Protein AF-0000000085169050 (afdb_homodimer)

Foldseek 3Di:
DLVVLVLVQLVQQCVVQVPDCSVCQQVFHWDDDPRWTKHKDDDCVPCSFKIKIKTFLFADDPVCNVVLVVVQVVVCVVQDDVQTWGWDADPVRTIMIMHMDGSVPDHNVNVSVVVVVVVVVSVVCVVQSSPHD/DLVVLVLVQLVQQCVVQVPPCSVCQQVFHWDDHPRWTKHKDDDCVPCSFKIKIKTFLFADDPVCNVVLVVVQVVVCVVQDDVQTWGWDA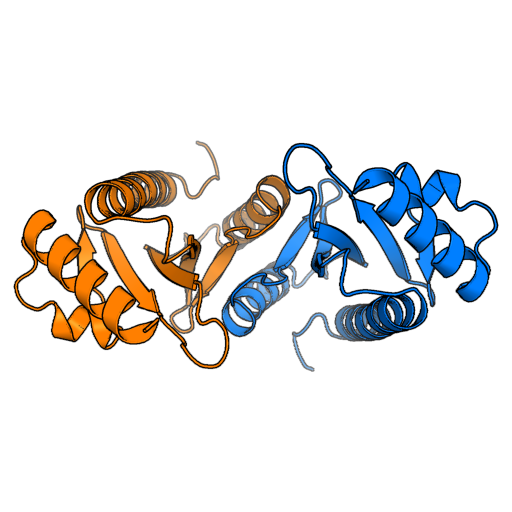DPVRTIMIMHMDGSVPDHNVNVSVVRVVVVVVSVVCVVQSSPHD

InterPro domains:
  IPR010261 Tir chaperone protein (CesT) family [PF05932] (49-126)

Nearest PDB structures (foldseek):
  5z38-assembly1_A  TM=6.854E-01  e=2.849E-04  Escherichia coli
  1s28-assembly1_A  TM=6.308E-01  e=5.796E-04  Pseudomonas savastanoi pv. phaseolicola
  5wez-assembly1_A  TM=6.466E-01  e=1.342E-03  Escherichia coli O127:H6 str. E2348/69
  4akx-assembly1_A  TM=6.585E-01  e=1.853E-03  Pseudomonas aeruginosa
  1xkp-assembly1_B  TM=6.673E-01  e=5.552E-03  Yersinia pestis

Solvent-accessible surface area (backbone atoms only — not comparable to full-atom values): 14241 Å² total; per-residue (Å²): 113,55,64,60,50,50,53,50,43,43,45,52,30,20,62,74,72,69,46,92,55,41,66,45,41,74,72,43,37,74,44,75,50,93,89,26,47,28,34,41,49,73,45,66,85,84,33,51,57,40,33,37,40,37,36,51,42,39,70,67,54,82,93,47,40,54,62,34,44,51,45,42,25,33,47,29,48,73,58,55,55,87,58,37,48,40,60,23,27,44,97,83,59,28,32,32,39,39,40,67,39,50,54,90,76,54,50,38,70,58,48,51,49,51,50,52,53,49,32,53,51,22,54,53,34,65,73,48,50,81,58,69,136,112,56,62,60,50,51,54,50,44,44,44,52,29,20,62,75,72,70,48,91,56,43,66,45,41,73,74,42,37,74,44,73,49,93,88,26,46,27,34,40,48,71,43,66,85,85,34,53,58,41,35,37,40,36,37,51,40,41,70,66,54,81,92,47,38,52,62,35,45,51,44,42,25,34,49,28,48,72,57,54,55,86,57,38,47,41,59,23,28,42,97,85,60,28,32,30,39,39,38,67,41,50,53,92,76,54,50,37,71,59,49,52,50,50,51,51,52,49,32,50,51,25,54,54,34,66,72,47,49,81,59,67,135

pLDDT: mean 94.14, std 6.22, range [57.81, 98.81]

Sequence (266 aa):
MSRSRFIELTNDFCELAHVDQPELMVQGNAIAVDGVDFFVQYDEELSPDHLIVYCDFGEPPPARRLEAYQALLEANMLIYAANSPAFMLGPDQRVVFGYQCRLNEVRAPELMNIFLNLAEQARDWRTDHFLGDMSRSRFIELTNDFCELAHVDQPELMVQGNAIAVDGVDFFVQYDEELSPDHLIVYCDFGEPPPARRLEAYQALLEANMLIYAANSPAFMLGPDQRVVFGYQCRLNEVRAPELMNIFLNLAEQARDWRTDHFLGD

Radius of gyration: 19.76 Å; Cα contacts (8 Å, |Δi|>4): 463; chains: 2; bounding box: 49×54×39 Å

Organism: Herbaspirillum seropedicae (strain SmR1) (NCBI:txid757424)

Secondary structure (DSSP, 8-state):
-HHHHHHHHHHHHHHHHT-S-HHHHHTT--EEETTEEEEEEE-TTT-TTEEEEEEEEEPPPGGGHHHHHHHHHHHHHHH--TT--EEEE-TTS-EEEEEEEETTT--HHHHHHHHHHHHHHHHHHHHHTT---/-HHHHHHHHHHHHHHHHT-S-HHHHHTT--EEETTEEEEEEE-TTT-TTEEEEEEEEEPPPGGGHHHHHHHHHHHHHHH--TT--EEEE-TTS-EEEEEEEETTT--HHHHHHHHHHHHHHHHHHHHHTT---

Structure (mmCIF, N/CA/C/O backbone):
data_AF-0000000085169050-model_v1
#
loop_
_entity.id
_entity.type
_entity.pdbx_description
1 polymer 'Molecular chaperone Tir'
#
loop_
_atom_site.group_PDB
_atom_site.id
_atom_site.type_symbol
_atom_site.label_atom_id
_atom_site.label_alt_id
_atom_site.label_comp_id
_atom_site.label_asym_id
_atom_site.label_entity_id
_atom_site.label_seq_id
_atom_site.pdbx_PDB_ins_code
_atom_site.Cartn_x
_atom_site.Cartn_y
_atom_site.Cartn_z
_atom_site.occupancy
_atom_site.B_iso_or_equiv
_atom_site.auth_seq_id
_atom_site.auth_comp_id
_atom_site.auth_asym_id
_atom_site.auth_atom_id
_atom_site.pdbx_PDB_model_num
ATOM 1 N N . MET A 1 1 ? 24.406 -1.646 -15.281 1 65.06 1 MET A N 1
ATOM 2 C CA . MET A 1 1 ? 24.75 -2.402 -14.078 1 65.06 1 MET A CA 1
ATOM 3 C C . MET A 1 1 ? 23.484 -2.916 -13.383 1 65.06 1 MET A C 1
ATOM 5 O O . MET A 1 1 ? 23.391 -4.105 -13.078 1 65.06 1 MET A O 1
ATOM 9 N N . SER A 1 2 ? 22.391 -2.158 -13.32 1 84.62 2 SER A N 1
ATOM 10 C CA . SER A 1 2 ? 21.234 -2.555 -12.508 1 84.62 2 SER A CA 1
ATOM 11 C C . SER A 1 2 ? 20.375 -3.588 -13.227 1 84.62 2 SER A C 1
ATOM 13 O O . SER A 1 2 ? 20.031 -4.621 -12.656 1 84.62 2 SER A O 1
ATOM 15 N N . ARG A 1 3 ? 20.375 -3.564 -14.539 1 90.19 3 ARG A N 1
ATOM 16 C CA . ARG A 1 3 ? 19.578 -4.555 -15.266 1 90.19 3 ARG A CA 1
ATOM 17 C C . ARG A 1 3 ? 20.297 -5.898 -15.312 1 90.19 3 ARG A C 1
ATOM 19 O O . ARG A 1 3 ? 19.656 -6.949 -15.219 1 90.19 3 ARG A O 1
ATOM 26 N N . SER A 1 4 ? 21.547 -5.844 -15.508 1 93 4 SER A N 1
ATOM 27 C CA . SER A 1 4 ? 22.344 -7.066 -15.5 1 93 4 SER A CA 1
ATOM 28 C C . SER A 1 4 ? 22.203 -7.801 -14.172 1 93 4 SER A C 1
ATOM 30 O O . SER A 1 4 ? 22.141 -9.031 -14.141 1 93 4 SER A O 1
ATOM 32 N N . ARG A 1 5 ? 22.219 -7.043 -13.164 1 94.56 5 ARG A N 1
ATOM 33 C CA . ARG A 1 5 ? 22.047 -7.625 -11.836 1 94.56 5 ARG A CA 1
ATOM 34 C C . ARG A 1 5 ? 20.688 -8.305 -11.711 1 94.56 5 ARG A C 1
ATOM 36 O O . ARG A 1 5 ? 20.594 -9.398 -11.141 1 94.56 5 ARG A O 1
ATOM 43 N N . PHE A 1 6 ? 19.703 -7.742 -12.203 1 96.44 6 PHE A N 1
ATOM 44 C CA . PHE A 1 6 ? 18.359 -8.312 -12.188 1 96.44 6 PHE A CA 1
ATOM 45 C C . PHE A 1 6 ? 18.312 -9.625 -12.961 1 96.44 6 PHE A C 1
ATOM 47 O O . PHE A 1 6 ? 17.766 -10.617 -12.477 1 96.44 6 PHE A O 1
ATOM 54 N N . ILE A 1 7 ? 18.891 -9.641 -14.102 1 95.69 7 ILE A N 1
ATOM 55 C CA . ILE A 1 7 ? 18.906 -10.836 -14.938 1 95.69 7 ILE A CA 1
ATOM 56 C C . ILE A 1 7 ? 19.672 -11.953 -14.234 1 95.69 7 ILE A C 1
ATOM 58 O O . ILE A 1 7 ? 19.234 -13.102 -14.227 1 95.69 7 ILE A O 1
ATOM 62 N N . GLU A 1 8 ? 20.734 -11.609 -13.664 1 95.75 8 GLU A N 1
ATOM 63 C CA . GLU A 1 8 ? 21.516 -12.578 -12.906 1 95.75 8 GLU A CA 1
ATOM 64 C C . GLU A 1 8 ? 20.719 -13.18 -11.758 1 95.75 8 GLU A C 1
ATOM 66 O O . GLU A 1 8 ? 20.719 -14.391 -11.555 1 95.75 8 GLU A O 1
ATOM 71 N N . LEU A 1 9 ? 20.094 -12.32 -11.023 1 96.81 9 LEU A N 1
ATOM 72 C CA . LEU A 1 9 ? 19.25 -12.773 -9.922 1 96.81 9 LEU A CA 1
ATOM 73 C C . LEU A 1 9 ? 18.188 -13.734 -10.422 1 96.81 9 LEU A C 1
ATOM 75 O O . LEU A 1 9 ? 17.969 -14.797 -9.82 1 96.81 9 LEU A O 1
ATOM 79 N N . THR A 1 10 ? 17.484 -13.367 -11.477 1 96.31 10 THR A N 1
ATOM 80 C CA . THR A 1 10 ? 16.391 -14.188 -12.016 1 96.31 10 THR A CA 1
ATOM 81 C C . THR A 1 10 ? 16.922 -15.547 -12.477 1 96.31 10 THR A C 1
ATOM 83 O O . THR A 1 10 ? 16.297 -16.578 -12.234 1 96.31 10 THR A O 1
ATOM 86 N N . ASN A 1 11 ? 18.047 -15.539 -13.07 1 96.12 11 ASN A N 1
ATOM 87 C CA . ASN A 1 11 ? 18.656 -16.797 -13.492 1 96.12 11 ASN A CA 1
ATOM 88 C C . ASN A 1 11 ? 18.969 -17.688 -12.297 1 96.12 11 ASN A C 1
ATOM 90 O O . ASN A 1 11 ? 18.609 -18.875 -12.297 1 96.12 11 ASN A O 1
ATOM 94 N N . ASP A 1 12 ? 19.656 -17.172 -11.352 1 96.75 12 ASP A N 1
ATOM 95 C CA . ASP A 1 12 ? 19.984 -17.922 -10.148 1 96.75 12 ASP A CA 1
ATOM 96 C C . ASP A 1 12 ? 18.734 -18.438 -9.453 1 96.75 12 ASP A C 1
ATOM 98 O O . ASP A 1 12 ? 18.703 -19.578 -8.984 1 96.75 12 ASP A O 1
ATOM 102 N N . PHE A 1 13 ? 17.781 -17.641 -9.391 1 97.38 13 PHE A N 1
ATOM 103 C CA . PHE A 1 13 ? 16.531 -18.016 -8.75 1 97.38 13 PHE A CA 1
ATOM 104 C C . PHE A 1 13 ? 15.867 -19.156 -9.5 1 97.38 13 PHE A C 1
ATOM 106 O O . PHE A 1 13 ? 15.406 -20.125 -8.883 1 97.38 13 PHE A O 1
ATOM 113 N N . CYS A 1 14 ? 15.758 -19.031 -10.766 1 95.31 14 CYS A N 1
ATOM 114 C CA . CYS A 1 14 ? 15.094 -20.062 -11.57 1 95.31 14 CYS A CA 1
ATOM 115 C C . CYS A 1 14 ? 15.812 -21.391 -11.453 1 95.31 14 CYS A C 1
ATOM 117 O O . CYS A 1 14 ? 15.172 -22.453 -11.461 1 95.31 14 CYS A O 1
ATOM 119 N N . GLU A 1 15 ? 17.062 -21.344 -11.391 1 94.5 15 GLU A N 1
ATOM 120 C CA . GLU A 1 15 ? 17.828 -22.562 -11.156 1 94.5 15 GLU A CA 1
ATOM 121 C C . GLU A 1 15 ? 17.453 -23.203 -9.82 1 94.5 15 GLU A C 1
ATOM 123 O O . GLU A 1 15 ? 17.219 -24.406 -9.75 1 94.5 15 GLU A O 1
ATOM 128 N N . LEU A 1 16 ? 17.406 -22.422 -8.82 1 94 16 LEU A N 1
ATOM 129 C CA . LEU A 1 16 ? 17.078 -22.891 -7.48 1 94 16 LEU A CA 1
ATOM 130 C C . LEU A 1 16 ? 15.648 -23.422 -7.438 1 94 16 LEU A C 1
ATOM 132 O O . LEU A 1 16 ? 15.383 -24.438 -6.801 1 94 16 LEU A O 1
ATOM 136 N N . ALA A 1 17 ? 14.703 -22.688 -8.055 1 91.12 17 ALA A N 1
ATOM 137 C CA . ALA A 1 17 ? 13.281 -23 -8.023 1 91.12 17 ALA A CA 1
ATOM 138 C C . ALA A 1 17 ? 12.938 -24.078 -9.047 1 91.12 17 ALA A C 1
ATOM 140 O O . ALA A 1 17 ? 11.805 -24.578 -9.078 1 91.12 17 ALA A O 1
ATOM 141 N N . HIS A 1 18 ? 13.875 -24.469 -9.914 1 89 18 HIS A N 1
ATOM 142 C CA . HIS A 1 18 ? 13.695 -25.438 -10.977 1 89 18 HIS A CA 1
ATOM 143 C C . HIS A 1 18 ? 12.625 -24.984 -11.969 1 89 18 HIS A C 1
ATOM 145 O O . HIS A 1 18 ? 11.711 -25.75 -12.289 1 89 18 HIS A O 1
ATOM 151 N N . VAL A 1 19 ? 12.727 -23.75 -12.305 1 85.81 19 VAL A N 1
ATOM 152 C CA . VAL A 1 19 ? 11.898 -23.156 -13.344 1 85.81 19 VAL A CA 1
ATOM 153 C C . VAL A 1 19 ? 12.68 -23.094 -14.656 1 85.81 19 VAL A C 1
ATOM 155 O O . VAL A 1 19 ? 13.805 -22.594 -14.688 1 85.81 19 VAL A O 1
ATOM 158 N N . ASP A 1 20 ? 12.203 -23.625 -15.773 1 83.81 20 ASP A N 1
ATOM 159 C CA . ASP A 1 20 ? 12.969 -23.875 -17 1 83.81 20 ASP A CA 1
ATOM 160 C C . ASP A 1 20 ? 13.07 -22.609 -17.844 1 83.81 20 ASP A C 1
ATOM 162 O O . ASP A 1 20 ? 13.953 -22.5 -18.703 1 83.81 20 ASP A O 1
ATOM 166 N N . GLN A 1 21 ? 12.312 -21.625 -17.609 1 85.31 21 GLN A N 1
ATOM 167 C CA . GLN A 1 21 ? 12.344 -20.484 -18.531 1 85.31 21 GLN A CA 1
ATOM 168 C C . GLN A 1 21 ? 12.477 -19.172 -17.766 1 85.31 21 GLN A C 1
ATOM 170 O O . GLN A 1 21 ? 11.516 -18.391 -17.688 1 85.31 21 GLN A O 1
ATOM 175 N N . PRO A 1 22 ? 13.82 -18.891 -17.438 1 89.88 22 PRO A N 1
ATOM 176 C CA . PRO A 1 22 ? 14.055 -17.656 -16.688 1 89.88 22 PRO A CA 1
ATOM 177 C C . PRO A 1 22 ? 13.688 -16.406 -17.469 1 89.88 22 PRO A C 1
ATOM 179 O O . PRO A 1 22 ? 13.297 -15.391 -16.891 1 89.88 22 PRO A O 1
ATOM 182 N N . GLU A 1 23 ? 13.773 -16.469 -18.828 1 91.25 23 GLU A N 1
ATOM 183 C CA . GLU A 1 23 ? 13.453 -15.336 -19.672 1 91.25 23 GLU A CA 1
ATOM 184 C C . GLU A 1 23 ? 11.992 -14.922 -19.516 1 91.25 23 GLU A C 1
ATOM 186 O O . GLU A 1 23 ? 11.664 -13.734 -19.609 1 91.25 23 GLU A O 1
ATOM 191 N N . LEU A 1 24 ? 11.188 -15.922 -19.328 1 90.69 24 LEU A N 1
ATOM 192 C CA . LEU A 1 24 ? 9.773 -15.625 -19.156 1 90.69 24 LEU A CA 1
ATOM 193 C C . LEU A 1 24 ? 9.539 -14.852 -17.859 1 90.69 24 LEU A C 1
ATOM 195 O O . LEU A 1 24 ? 8.703 -13.938 -17.812 1 90.69 24 LEU A O 1
ATOM 199 N N . MET A 1 25 ? 10.281 -15.164 -16.828 1 92.69 25 MET A N 1
ATOM 200 C CA . MET A 1 25 ? 10.18 -14.438 -15.562 1 92.69 25 MET A CA 1
ATOM 201 C C . MET A 1 25 ? 10.633 -12.984 -15.727 1 92.69 25 MET A C 1
ATOM 203 O O . MET A 1 25 ? 9.969 -12.062 -15.242 1 92.69 25 MET A O 1
ATOM 207 N N . VAL A 1 26 ? 11.695 -12.797 -16.453 1 93.25 26 VAL A N 1
ATOM 208 C CA . VAL A 1 26 ? 12.242 -11.461 -16.672 1 93.25 26 VAL A CA 1
ATOM 209 C C . VAL A 1 26 ? 11.25 -10.625 -17.484 1 93.25 26 VAL A C 1
ATOM 211 O O . VAL A 1 26 ? 11.133 -9.414 -17.266 1 93.25 26 VAL A O 1
ATOM 214 N N . GLN A 1 27 ? 10.516 -11.32 -18.344 1 93.06 27 GLN A N 1
ATOM 215 C CA . GLN A 1 27 ? 9.555 -10.633 -19.203 1 93.06 27 GLN A CA 1
ATOM 216 C C . GLN A 1 27 ? 8.25 -10.359 -18.469 1 93.06 27 GLN A C 1
ATOM 218 O O . GLN A 1 27 ? 7.336 -9.742 -19.016 1 93.06 27 GLN A O 1
ATOM 223 N N . GLY A 1 28 ? 8.148 -10.812 -17.25 1 93.31 28 GLY A N 1
ATOM 224 C CA . GLY A 1 28 ? 6.988 -10.508 -16.422 1 93.31 28 GLY A CA 1
ATOM 225 C C . GLY A 1 28 ? 5.922 -11.586 -16.484 1 93.31 28 GLY A C 1
ATOM 226 O O . GLY A 1 28 ? 4.773 -11.352 -16.094 1 93.31 28 GLY A O 1
ATOM 227 N N . ASN A 1 29 ? 6.266 -12.68 -17.062 1 94.06 29 ASN A N 1
ATOM 228 C CA . ASN A 1 29 ? 5.312 -13.789 -17.031 1 94.06 29 ASN A CA 1
ATOM 229 C C . ASN A 1 29 ? 5.195 -14.391 -15.641 1 94.06 29 ASN A C 1
ATOM 231 O O . ASN A 1 29 ? 6.148 -14.344 -14.859 1 94.06 29 ASN A O 1
ATOM 235 N N . ALA A 1 30 ? 4.051 -14.992 -15.398 1 94.75 30 ALA A N 1
ATOM 236 C CA . ALA A 1 30 ? 3.818 -15.609 -14.094 1 94.75 30 ALA A CA 1
ATOM 237 C C . ALA A 1 30 ? 4.66 -16.875 -13.93 1 94.75 30 ALA A C 1
ATOM 239 O O . ALA A 1 30 ? 4.879 -17.609 -14.891 1 94.75 30 ALA A O 1
ATOM 240 N N . ILE A 1 31 ? 5.129 -17.062 -12.797 1 94.31 31 ILE A N 1
ATOM 241 C CA . ILE A 1 31 ? 5.789 -18.297 -12.383 1 94.31 31 ILE A CA 1
ATOM 242 C C . ILE A 1 31 ? 5.07 -18.891 -11.172 1 94.31 31 ILE A C 1
ATOM 244 O O . ILE A 1 31 ? 4.609 -18.141 -10.297 1 94.31 31 ILE A O 1
ATOM 248 N N . ALA A 1 32 ? 5.016 -20.203 -11.156 1 94.81 32 ALA A N 1
ATOM 249 C CA . ALA A 1 32 ? 4.336 -20.859 -10.047 1 94.81 32 ALA A CA 1
ATOM 250 C C . ALA A 1 32 ? 5.344 -21.391 -9.023 1 94.81 32 ALA A C 1
ATOM 252 O O . ALA A 1 32 ? 6.297 -22.078 -9.391 1 94.81 32 ALA A O 1
ATOM 253 N N . VAL A 1 33 ? 5.191 -21.031 -7.832 1 94.25 33 VAL A N 1
ATOM 254 C CA . VAL A 1 33 ? 5.953 -21.562 -6.703 1 94.25 33 VAL A CA 1
ATOM 255 C C . VAL A 1 33 ? 5 -22.062 -5.625 1 94.25 33 VAL A C 1
ATOM 257 O O . VAL A 1 33 ? 4.18 -21.312 -5.109 1 94.25 33 VAL A O 1
ATOM 260 N N . ASP A 1 34 ? 5.07 -23.359 -5.328 1 94.62 34 ASP A N 1
ATOM 261 C CA . ASP A 1 34 ? 4.242 -23.984 -4.305 1 94.62 34 ASP A CA 1
ATOM 262 C C . ASP A 1 34 ? 2.758 -23.766 -4.582 1 94.62 34 ASP A C 1
ATOM 264 O O . ASP A 1 34 ? 1.99 -23.453 -3.67 1 94.62 34 ASP A O 1
ATOM 268 N N . GLY A 1 35 ? 2.373 -23.781 -5.781 1 94.75 35 GLY A N 1
ATOM 269 C CA . GLY A 1 35 ? 0.981 -23.734 -6.195 1 94.75 35 GLY A CA 1
ATOM 270 C C . GLY A 1 35 ? 0.416 -22.328 -6.262 1 94.75 35 GLY A C 1
ATOM 271 O O . GLY A 1 35 ? -0.791 -22.156 -6.434 1 94.75 35 GLY A O 1
ATOM 272 N N . VAL A 1 36 ? 1.267 -21.406 -6.078 1 97.69 36 VAL A N 1
ATOM 273 C CA . VAL A 1 36 ? 0.847 -20 -6.102 1 97.69 36 VAL A CA 1
ATOM 274 C C . VAL A 1 36 ? 1.566 -19.266 -7.23 1 97.69 36 VAL A C 1
ATOM 276 O O . VAL A 1 36 ? 2.771 -19.438 -7.426 1 97.69 36 VAL A O 1
ATOM 279 N N . ASP A 1 37 ? 0.806 -18.453 -7.98 1 97.69 37 ASP A N 1
ATOM 280 C CA . ASP A 1 37 ? 1.389 -17.703 -9.086 1 97.69 37 ASP A CA 1
ATOM 281 C C . ASP A 1 37 ? 2.037 -16.406 -8.594 1 97.69 37 ASP A C 1
ATOM 283 O O . ASP A 1 37 ? 1.472 -15.703 -7.754 1 97.69 37 ASP A O 1
ATOM 287 N N . PHE A 1 38 ? 3.252 -16.172 -9.172 1 97.5 38 PHE A N 1
ATOM 288 C CA . PHE A 1 38 ? 3.996 -14.945 -8.922 1 97.5 38 PHE A CA 1
ATOM 289 C C . PHE A 1 38 ? 4.375 -14.266 -10.234 1 97.5 38 PHE A C 1
ATOM 291 O O . PHE A 1 38 ? 4.535 -14.93 -11.258 1 97.5 38 PHE A O 1
ATOM 298 N N . PHE A 1 39 ? 4.477 -12.969 -10.156 1 96.38 39 PHE A N 1
ATOM 299 C CA . PHE A 1 39 ? 5.176 -12.273 -11.234 1 96.38 39 PHE A CA 1
ATOM 300 C C . PHE A 1 39 ? 6.062 -11.164 -10.672 1 96.38 39 PHE A C 1
ATOM 302 O O . PHE A 1 39 ? 5.836 -10.688 -9.555 1 96.38 39 PHE A O 1
ATOM 309 N N . VAL A 1 40 ? 7.117 -10.906 -11.398 1 95.94 40 VAL A N 1
ATOM 310 C CA . VAL A 1 40 ? 8.094 -9.922 -10.938 1 95.94 40 VAL A CA 1
ATOM 311 C C . VAL A 1 40 ? 8.195 -8.781 -11.945 1 95.94 40 VAL A C 1
ATOM 313 O O . VAL A 1 40 ? 8.047 -8.992 -13.156 1 95.94 40 VAL A O 1
ATOM 316 N N . GLN A 1 41 ? 8.375 -7.598 -11.453 1 94.94 41 GLN A N 1
ATOM 317 C CA . GLN A 1 41 ? 8.555 -6.422 -12.297 1 94.94 41 GLN A CA 1
ATOM 318 C C . GLN A 1 41 ? 9.812 -5.656 -11.898 1 94.94 41 GLN A C 1
ATOM 320 O O . GLN A 1 41 ? 10.094 -5.473 -10.711 1 94.94 41 GLN A O 1
ATOM 325 N N . TYR A 1 42 ? 10.586 -5.332 -12.898 1 94.94 42 TYR A N 1
ATOM 326 C CA . TYR A 1 42 ? 11.766 -4.492 -12.742 1 94.94 42 TYR A CA 1
ATOM 327 C C . TYR A 1 42 ? 11.75 -3.332 -13.727 1 94.94 42 TYR A C 1
ATOM 329 O O . TYR A 1 42 ? 11.664 -3.541 -14.938 1 94.94 42 TYR A O 1
ATOM 337 N N . ASP A 1 43 ? 11.711 -2.18 -13.188 1 92 43 ASP A N 1
ATOM 338 C CA . ASP A 1 43 ? 11.766 -0.963 -14 1 92 43 ASP A CA 1
ATOM 339 C C . ASP A 1 43 ? 13.062 -0.197 -13.75 1 92 43 ASP A C 1
ATOM 341 O O . ASP A 1 43 ? 13.18 0.532 -12.766 1 92 43 ASP A O 1
ATOM 345 N N . GLU A 1 44 ? 13.938 -0.261 -14.586 1 91.19 44 GLU A N 1
ATOM 346 C CA . GLU A 1 44 ? 15.266 0.324 -14.422 1 91.19 44 GLU A CA 1
ATOM 347 C C . GLU A 1 44 ? 15.203 1.849 -14.398 1 91.19 44 GLU A C 1
ATOM 349 O O . GLU A 1 44 ? 15.992 2.5 -13.711 1 91.19 44 GLU A O 1
ATOM 354 N N . GLU A 1 45 ? 14.312 2.408 -15.117 1 89.19 45 GLU A N 1
ATOM 355 C CA . GLU A 1 45 ? 14.211 3.861 -15.219 1 89.19 45 GLU A CA 1
ATOM 356 C C . GLU A 1 45 ? 13.547 4.453 -13.977 1 89.19 45 GLU A C 1
ATOM 358 O O . GLU A 1 45 ? 14.055 5.418 -13.398 1 89.19 45 GLU A O 1
ATOM 363 N N . LEU A 1 46 ? 12.547 3.848 -13.562 1 83.94 46 LEU A N 1
ATOM 364 C CA . LEU A 1 46 ? 11.75 4.422 -12.477 1 83.94 46 LEU A CA 1
ATOM 365 C C . LEU A 1 46 ? 12.297 4 -11.117 1 83.94 46 LEU A C 1
ATOM 367 O O . LEU A 1 46 ? 12.266 4.781 -10.164 1 83.94 46 LEU A O 1
ATOM 371 N N . SER A 1 47 ? 12.734 2.754 -11.047 1 87.94 47 SER A N 1
ATOM 372 C CA . SER A 1 47 ? 13.211 2.213 -9.773 1 87.94 47 SER A CA 1
ATOM 373 C C . SER A 1 47 ? 14.375 1.25 -9.984 1 87.94 47 SER A C 1
ATOM 375 O O . SER A 1 47 ? 14.234 0.042 -9.781 1 87.94 47 SER A O 1
ATOM 377 N N . PRO A 1 48 ? 15.5 1.782 -10.211 1 89.94 48 PRO A N 1
ATOM 378 C CA . PRO A 1 48 ? 16.625 0.938 -10.602 1 89.94 48 PRO A CA 1
ATOM 379 C C . PRO A 1 48 ? 17.141 0.069 -9.453 1 89.94 48 PRO A C 1
ATOM 381 O O . PRO A 1 48 ? 17.828 -0.927 -9.688 1 89.94 48 PRO A O 1
ATOM 384 N N . ASP A 1 49 ? 16.734 0.353 -8.266 1 89.75 49 ASP A N 1
ATOM 385 C CA . ASP A 1 49 ? 17.328 -0.353 -7.133 1 89.75 49 ASP A CA 1
ATOM 386 C C . ASP A 1 49 ? 16.359 -1.379 -6.555 1 89.75 49 ASP A C 1
ATOM 388 O O . ASP A 1 49 ? 16.703 -2.09 -5.602 1 89.75 49 ASP A O 1
ATOM 392 N N . HIS A 1 50 ? 15.141 -1.425 -7.172 1 91.25 50 HIS A N 1
ATOM 393 C CA . HIS A 1 50 ? 14.125 -2.287 -6.57 1 91.25 50 HIS A CA 1
ATOM 394 C C . HIS A 1 50 ? 13.484 -3.195 -7.613 1 91.25 50 HIS A C 1
ATOM 396 O O . HIS A 1 50 ? 13.391 -2.828 -8.789 1 91.25 50 HIS A O 1
ATOM 402 N N . LEU A 1 51 ? 13.203 -4.371 -7.172 1 93.69 51 LEU A N 1
ATOM 403 C CA . LEU A 1 51 ? 12.281 -5.219 -7.918 1 93.69 51 LEU A CA 1
ATOM 404 C C . LEU A 1 51 ? 11 -5.453 -7.121 1 93.69 51 LEU A C 1
ATOM 406 O O . LEU A 1 51 ? 11.016 -5.41 -5.891 1 93.69 51 LEU A O 1
ATOM 410 N N . ILE A 1 52 ? 9.906 -5.602 -7.824 1 95.69 52 ILE A N 1
ATOM 411 C CA . ILE A 1 52 ? 8.625 -5.84 -7.172 1 95.69 52 ILE A CA 1
ATOM 412 C C . ILE A 1 52 ? 8.172 -7.277 -7.43 1 95.69 52 ILE A C 1
ATOM 414 O O . ILE A 1 52 ? 8.203 -7.746 -8.57 1 95.69 52 ILE A O 1
ATOM 418 N N . VAL A 1 53 ? 7.852 -7.934 -6.387 1 96.62 53 VAL A N 1
ATOM 419 C CA . VAL A 1 53 ? 7.246 -9.258 -6.449 1 96.62 53 VAL A CA 1
ATOM 420 C C . VAL A 1 53 ? 5.738 -9.156 -6.223 1 96.62 53 VAL A C 1
ATOM 422 O O . VAL A 1 53 ? 5.293 -8.562 -5.234 1 96.62 53 VAL A O 1
ATOM 425 N N . TYR A 1 54 ? 4.992 -9.703 -7.098 1 97.88 54 TYR A N 1
ATOM 426 C CA . TYR A 1 54 ? 3.545 -9.781 -6.941 1 97.88 54 TYR A CA 1
ATOM 427 C C . TYR A 1 54 ? 3.104 -11.219 -6.691 1 97.88 54 TYR A C 1
ATOM 429 O O . TYR A 1 54 ? 3.508 -12.141 -7.41 1 97.88 54 TYR A O 1
ATOM 437 N N . CYS A 1 55 ? 2.34 -11.359 -5.758 1 98.69 55 CYS A N 1
ATOM 438 C CA . CYS A 1 55 ? 1.804 -12.664 -5.395 1 98.69 55 CYS A CA 1
ATOM 439 C C . CYS A 1 55 ? 0.294 -12.711 -5.602 1 98.69 55 CYS A C 1
ATOM 441 O O . CYS A 1 55 ? -0.431 -11.844 -5.113 1 98.69 55 CYS A O 1
ATOM 443 N N . ASP A 1 56 ? -0.198 -13.75 -6.23 1 98.75 56 ASP A N 1
ATOM 444 C CA . ASP A 1 56 ? -1.629 -13.961 -6.438 1 98.75 56 ASP A CA 1
ATOM 445 C C . ASP A 1 56 ? -2.268 -14.625 -5.215 1 98.75 56 ASP A C 1
ATOM 447 O O . ASP A 1 56 ? -2.035 -15.805 -4.949 1 98.75 56 ASP A O 1
ATOM 451 N N . PHE A 1 57 ? -3.078 -13.922 -4.574 1 98.81 57 PHE A N 1
ATOM 452 C CA . PHE A 1 57 ? -3.744 -14.461 -3.393 1 98.81 57 PHE A CA 1
ATOM 453 C C . PHE A 1 57 ? -5.047 -15.156 -3.777 1 98.81 57 PHE A C 1
ATOM 455 O O . PHE A 1 57 ? -5.582 -15.953 -3.006 1 98.81 57 PHE A O 1
ATOM 462 N N . GLY A 1 58 ? -5.52 -14.812 -5 1 98.31 58 GLY A N 1
ATOM 463 C CA . GLY A 1 58 ? -6.719 -15.484 -5.477 1 98.31 58 GLY A CA 1
ATOM 464 C C . GLY A 1 58 ? -7.957 -14.609 -5.43 1 98.31 58 GLY A C 1
ATOM 465 O O . GLY A 1 58 ? -7.855 -13.391 -5.266 1 98.31 58 GLY A O 1
ATOM 466 N N . GLU A 1 59 ? -9.117 -15.211 -5.645 1 97.88 59 GLU A N 1
ATOM 467 C CA . GLU A 1 59 ? -10.391 -14.5 -5.695 1 97.88 59 GLU A CA 1
ATOM 468 C C . GLU A 1 59 ? -10.945 -14.273 -4.293 1 97.88 59 GLU A C 1
ATOM 470 O O . GLU A 1 59 ? -10.867 -15.148 -3.434 1 97.88 59 GLU A O 1
ATOM 475 N N . PRO A 1 60 ? -11.453 -13.047 -4.094 1 97.44 60 PRO A N 1
ATOM 476 C CA . PRO A 1 60 ? -12.18 -12.875 -2.834 1 97.44 60 PRO A CA 1
ATOM 477 C C . PRO A 1 60 ? -13.453 -13.719 -2.771 1 97.44 60 PRO A C 1
ATOM 479 O O . PRO A 1 60 ? -13.984 -14.117 -3.809 1 97.44 60 PRO A O 1
ATOM 482 N N . PRO A 1 61 ? -13.852 -13.984 -1.579 1 95.19 61 PRO A N 1
ATOM 483 C CA . PRO A 1 61 ? -15.094 -14.75 -1.448 1 95.19 61 PRO A CA 1
ATOM 484 C C . PRO A 1 61 ? -16.312 -13.984 -1.946 1 95.19 61 PRO A C 1
ATOM 486 O O . PRO A 1 61 ? -16.594 -12.883 -1.458 1 95.19 61 PRO A O 1
ATOM 489 N N . PRO A 1 62 ? -17.109 -14.508 -2.811 1 91.94 62 PRO A N 1
ATOM 490 C CA . PRO A 1 62 ? -18.203 -13.758 -3.434 1 91.94 62 PRO A CA 1
ATOM 491 C C . PRO A 1 62 ? -19.25 -13.305 -2.426 1 91.94 62 PRO A C 1
ATOM 493 O O . PRO A 1 62 ? -19.781 -12.195 -2.541 1 91.94 62 PRO A O 1
ATOM 496 N N . ALA A 1 63 ? -19.594 -14.117 -1.483 1 94.06 63 ALA A N 1
ATOM 497 C CA . ALA A 1 63 ? -20.688 -13.82 -0.559 1 94.06 63 ALA A CA 1
ATOM 498 C C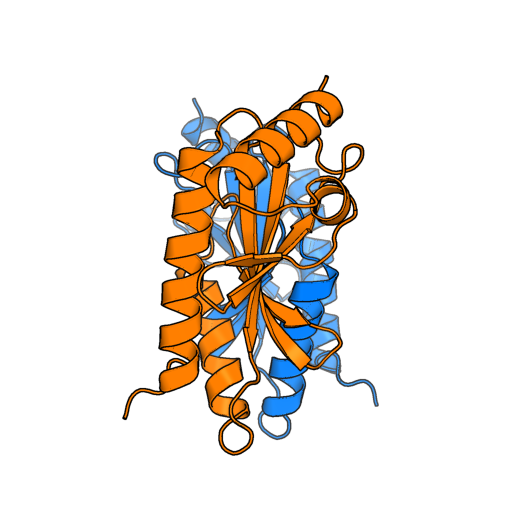 . ALA A 1 63 ? -20.219 -12.867 0.541 1 94.06 63 ALA A C 1
ATOM 500 O O . ALA A 1 63 ? -21.047 -12.297 1.264 1 94.06 63 ALA A O 1
ATOM 501 N N . ARG A 1 64 ? -18.969 -12.734 0.689 1 96.25 64 ARG A N 1
ATOM 502 C CA . ARG A 1 64 ? -18.453 -11.914 1.777 1 96.25 64 ARG A CA 1
ATOM 503 C C . ARG A 1 64 ? -17.391 -10.945 1.272 1 96.25 64 ARG A C 1
ATOM 505 O O . ARG A 1 64 ? -16.375 -10.742 1.932 1 96.25 64 ARG A O 1
ATOM 512 N N . ARG A 1 65 ? -17.562 -10.414 0.057 1 97.44 65 ARG A N 1
ATOM 513 C CA . ARG A 1 65 ? -16.594 -9.539 -0.58 1 97.44 65 ARG A CA 1
ATOM 514 C C . ARG A 1 65 ? -16.359 -8.281 0.252 1 97.44 65 ARG A C 1
ATOM 516 O O . ARG A 1 65 ? -15.227 -7.832 0.412 1 97.44 65 ARG A O 1
ATOM 523 N N . LEU A 1 66 ? -17.469 -7.707 0.769 1 97.62 66 LEU A N 1
ATOM 524 C CA . LEU A 1 66 ? -17.344 -6.488 1.559 1 97.62 66 LEU A CA 1
ATOM 525 C C . LEU A 1 66 ? -16.391 -6.703 2.734 1 97.62 66 LEU A C 1
ATOM 527 O O . LEU A 1 66 ? -15.461 -5.926 2.934 1 97.62 66 LEU A O 1
ATOM 531 N N . GLU A 1 67 ? -16.609 -7.707 3.48 1 97.75 67 GLU A N 1
ATOM 532 C CA . GLU A 1 67 ? -15.805 -8.008 4.652 1 97.75 67 GLU A CA 1
ATOM 533 C C . GLU A 1 67 ? -14.352 -8.297 4.262 1 97.75 67 GLU A C 1
ATOM 535 O O . GLU A 1 67 ? -13.422 -7.887 4.961 1 97.75 67 GLU A O 1
ATOM 540 N N . ALA A 1 68 ? -14.188 -9 3.176 1 98.38 68 ALA A N 1
ATOM 541 C CA . ALA A 1 68 ? -12.836 -9.328 2.725 1 98.38 68 ALA A CA 1
ATOM 542 C C . ALA A 1 68 ? -12.078 -8.07 2.314 1 98.38 68 ALA A C 1
ATOM 544 O O . ALA A 1 68 ? -10.914 -7.895 2.686 1 98.38 68 ALA A O 1
ATOM 545 N N . TYR A 1 69 ? -12.703 -7.211 1.525 1 98.62 69 TYR A N 1
ATOM 546 C CA . TYR A 1 69 ? -12.055 -5.977 1.092 1 98.62 69 TYR A CA 1
ATOM 547 C C . TYR A 1 69 ? -11.734 -5.082 2.281 1 98.62 69 TYR A C 1
ATOM 549 O O . TYR A 1 69 ? -10.672 -4.461 2.332 1 98.62 69 TYR A O 1
ATOM 557 N N . GLN A 1 70 ? -12.664 -5.027 3.201 1 98.44 70 GLN A N 1
ATOM 558 C CA . GLN A 1 70 ? -12.398 -4.277 4.426 1 98.44 70 GLN A CA 1
ATOM 559 C C . GLN A 1 70 ? -11.172 -4.816 5.148 1 98.44 70 GLN A C 1
ATOM 561 O O . GLN A 1 70 ? -10.297 -4.051 5.559 1 98.44 70 GLN A O 1
ATOM 566 N N . ALA A 1 71 ? -11.078 -6.074 5.293 1 98.44 71 ALA A N 1
ATOM 567 C CA . ALA A 1 71 ? -9.969 -6.715 5.988 1 98.44 71 ALA A CA 1
ATOM 568 C C . ALA A 1 71 ? -8.648 -6.434 5.285 1 98.44 71 ALA A C 1
ATOM 570 O O . ALA A 1 71 ? -7.621 -6.223 5.938 1 98.44 71 ALA A O 1
ATOM 571 N N . LEU A 1 72 ? -8.695 -6.488 3.961 1 98.69 72 LEU A N 1
ATOM 572 C CA . LEU A 1 72 ? -7.48 -6.227 3.191 1 98.69 72 LEU A CA 1
ATOM 573 C C . LEU A 1 72 ? -7.008 -4.793 3.398 1 98.69 72 LEU A C 1
ATOM 575 O O . LEU A 1 72 ? -5.809 -4.551 3.574 1 98.69 72 LEU A O 1
ATOM 579 N N . LEU A 1 73 ? -7.914 -3.828 3.379 1 98.75 73 LEU A N 1
ATOM 580 C CA . LEU A 1 73 ? -7.559 -2.43 3.588 1 98.75 73 LEU A CA 1
ATOM 581 C C . LEU A 1 73 ? -7.062 -2.201 5.012 1 98.75 73 LEU A C 1
ATOM 583 O O . LEU A 1 73 ? -6.141 -1.412 5.234 1 98.75 73 LEU A O 1
ATOM 587 N N . GLU A 1 74 ? -7.641 -2.85 5.953 1 98.44 74 GLU A N 1
ATOM 588 C CA . GLU A 1 74 ? -7.184 -2.781 7.336 1 98.44 74 GLU A CA 1
ATOM 589 C C . GLU A 1 74 ? -5.801 -3.41 7.492 1 98.44 74 GLU A C 1
ATOM 591 O O . GLU A 1 74 ? -4.965 -2.902 8.242 1 98.44 74 GLU A O 1
ATOM 596 N N . ALA A 1 75 ? -5.617 -4.539 6.883 1 97.94 75 ALA A N 1
ATOM 597 C CA . ALA A 1 75 ? -4.301 -5.168 6.887 1 97.94 75 ALA A CA 1
ATOM 598 C C . ALA A 1 75 ? -3.24 -4.23 6.32 1 97.94 75 ALA A C 1
ATOM 600 O O . ALA A 1 75 ? -2.129 -4.141 6.852 1 97.94 75 ALA A O 1
ATOM 601 N N . ASN A 1 76 ? -3.58 -3.549 5.211 1 97.81 76 ASN A N 1
ATOM 602 C CA . ASN A 1 76 ? -2.654 -2.572 4.648 1 97.81 76 ASN A CA 1
ATOM 603 C C . ASN A 1 76 ? -2.25 -1.523 5.68 1 97.81 76 ASN A C 1
ATOM 605 O O . ASN A 1 76 ? -1.093 -1.1 5.719 1 97.81 76 ASN A O 1
ATOM 609 N N . MET A 1 77 ? -3.186 -1.106 6.512 1 97.12 77 MET A N 1
ATOM 610 C CA . MET A 1 77 ? -2.91 -0.128 7.559 1 97.12 77 MET A CA 1
ATOM 611 C C . MET A 1 77 ? -1.921 -0.685 8.578 1 97.12 77 MET A C 1
ATOM 613 O O . MET A 1 77 ? -1.021 0.026 9.031 1 97.12 77 MET A O 1
ATOM 617 N N . LEU A 1 78 ? -2.041 -1.884 8.898 1 95.62 78 LEU A N 1
ATOM 618 C CA . LEU A 1 78 ? -1.232 -2.527 9.93 1 95.62 78 LEU A CA 1
ATOM 619 C C . LEU A 1 78 ? 0.204 -2.717 9.453 1 95.62 78 LEU A C 1
ATOM 621 O O . LEU A 1 78 ? 1.141 -2.648 10.25 1 95.62 78 LEU A O 1
ATOM 625 N N . ILE A 1 79 ? 0.354 -2.941 8.227 1 94.88 79 ILE A N 1
ATOM 626 C CA . ILE A 1 79 ? 1.68 -3.334 7.762 1 94.88 79 ILE A CA 1
ATOM 627 C C . ILE A 1 79 ? 2.367 -2.145 7.098 1 94.88 79 ILE A C 1
ATOM 629 O O . ILE A 1 79 ? 3.555 -2.209 6.766 1 94.88 79 ILE A O 1
ATOM 633 N N . TYR A 1 80 ? 1.711 -1.038 6.918 1 94 80 TYR A N 1
ATOM 634 C CA . TYR A 1 80 ? 2.266 0.095 6.188 1 94 80 TYR A CA 1
ATOM 635 C C . TYR A 1 80 ? 3.467 0.682 6.922 1 94 80 TYR A C 1
ATOM 637 O O . TYR A 1 80 ? 3.377 1.021 8.102 1 94 80 TYR A O 1
ATOM 645 N N . ALA A 1 81 ? 4.547 0.759 6.254 1 86.25 81 ALA A N 1
ATOM 646 C CA . ALA A 1 81 ? 5.844 1.296 6.668 1 86.25 81 ALA A CA 1
ATOM 647 C C . ALA A 1 81 ? 6.676 1.709 5.457 1 86.25 81 ALA A C 1
ATOM 649 O O . ALA A 1 81 ? 6.148 1.844 4.348 1 86.25 81 ALA A O 1
ATOM 650 N N . ALA A 1 82 ? 7.992 2.088 5.773 1 74 82 ALA A N 1
ATOM 651 C CA . ALA A 1 82 ? 8.875 2.389 4.652 1 74 82 ALA A CA 1
ATOM 652 C C . ALA A 1 82 ? 9.016 1.184 3.725 1 74 82 ALA A C 1
ATOM 654 O O . ALA A 1 82 ? 9.242 0.062 4.184 1 74 82 ALA A O 1
ATOM 655 N N . ASN A 1 83 ? 8.867 1.288 2.375 1 75.5 83 ASN A N 1
ATOM 656 C CA . ASN A 1 83 ? 8.93 0.231 1.371 1 75.5 83 ASN A CA 1
ATOM 657 C C . ASN A 1 83 ? 7.855 -0.827 1.598 1 75.5 83 ASN A C 1
ATOM 659 O O . ASN A 1 83 ? 8.102 -2.02 1.419 1 75.5 83 ASN A O 1
ATOM 663 N N . SER A 1 84 ? 6.773 -0.342 2.09 1 83.19 84 SER A N 1
ATOM 664 C CA . SER A 1 84 ? 5.723 -1.233 2.562 1 83.19 84 SER A CA 1
ATOM 665 C C . SER A 1 84 ? 5.145 -2.064 1.421 1 83.19 84 SER A C 1
ATOM 667 O O . SER A 1 84 ? 5.047 -1.589 0.288 1 83.19 84 SER A O 1
ATOM 669 N N . PRO A 1 85 ? 4.875 -3.379 1.689 1 94.19 85 PRO A N 1
ATOM 670 C CA . PRO A 1 85 ? 3.98 -4.16 0.836 1 94.19 85 PRO A CA 1
ATOM 671 C C . PRO A 1 85 ? 2.533 -3.676 0.898 1 94.19 85 PRO A C 1
ATOM 673 O O . PRO A 1 85 ? 2.205 -2.803 1.706 1 94.19 85 PRO A O 1
ATOM 676 N N . ALA A 1 86 ? 1.723 -4.191 -0.014 1 97.38 86 ALA A N 1
ATOM 677 C CA . ALA A 1 86 ? 0.317 -3.791 -0.001 1 97.38 86 ALA A CA 1
ATOM 678 C C . ALA A 1 86 ? -0.564 -4.867 -0.63 1 97.38 86 ALA A C 1
ATOM 680 O O . ALA A 1 86 ? -0.161 -5.523 -1.593 1 97.38 86 ALA A O 1
ATOM 681 N N . PHE A 1 87 ? -1.719 -5.012 -0.034 1 98.5 87 PHE A N 1
ATOM 682 C CA . PHE A 1 87 ? -2.793 -5.758 -0.678 1 98.5 87 PHE A CA 1
ATOM 683 C C . PHE A 1 87 ? -3.529 -4.887 -1.688 1 98.5 87 PHE A C 1
ATOM 685 O O . PHE A 1 87 ? -3.83 -3.723 -1.407 1 98.5 87 PHE A O 1
ATOM 692 N N . MET A 1 88 ? -3.822 -5.465 -2.814 1 98.69 88 MET A N 1
ATOM 693 C CA . MET A 1 88 ? -4.445 -4.746 -3.922 1 98.69 88 MET A CA 1
ATOM 694 C C . MET A 1 88 ? -5.426 -5.641 -4.672 1 98.69 88 MET A C 1
ATOM 696 O O . MET A 1 88 ? -5.566 -6.82 -4.348 1 98.69 88 MET A O 1
ATOM 700 N N . LEU A 1 89 ? -6.098 -5.035 -5.594 1 98.69 89 LEU A N 1
ATOM 701 C CA . LEU A 1 89 ? -6.965 -5.77 -6.508 1 98.69 89 LEU A CA 1
ATOM 702 C C . LEU A 1 89 ? -6.516 -5.578 -7.953 1 98.69 89 LEU A C 1
ATOM 704 O O . LEU A 1 89 ? -6.445 -4.449 -8.438 1 98.69 89 LEU A O 1
ATOM 708 N N . GLY A 1 90 ? -6.188 -6.734 -8.602 1 97.94 90 GLY A N 1
ATOM 709 C CA . GLY A 1 90 ? -5.762 -6.688 -9.984 1 97.94 90 GLY A CA 1
ATOM 710 C C . GLY A 1 90 ? -6.91 -6.484 -10.961 1 97.94 90 GLY A C 1
ATOM 711 O O . GLY A 1 90 ? -8.078 -6.508 -10.562 1 97.94 90 GLY A O 1
ATOM 712 N N . PRO A 1 91 ? -6.559 -6.25 -12.242 1 96.06 91 PRO A N 1
ATOM 713 C CA . PRO A 1 91 ? -7.578 -6.016 -13.266 1 96.06 91 PRO A CA 1
ATOM 714 C C . PRO A 1 91 ? -8.555 -7.18 -13.406 1 96.06 91 PRO A C 1
ATOM 716 O O . PRO A 1 91 ? -9.688 -6.992 -13.844 1 96.06 91 PRO A O 1
ATOM 719 N N . ASP A 1 92 ? -8.094 -8.336 -13.102 1 96.88 92 ASP A N 1
ATOM 720 C CA . ASP A 1 92 ? -8.953 -9.516 -13.164 1 96.88 92 ASP A CA 1
ATOM 721 C C . ASP A 1 92 ? -9.742 -9.695 -11.867 1 96.88 92 ASP A C 1
ATOM 723 O O . ASP A 1 92 ? -10.391 -10.719 -11.664 1 96.88 92 ASP A O 1
ATOM 727 N N . GLN A 1 93 ? -9.711 -8.805 -10.977 1 97.25 93 GLN A N 1
ATOM 728 C CA . GLN A 1 93 ? -10.43 -8.75 -9.711 1 97.25 93 GLN A CA 1
ATOM 729 C C . GLN A 1 93 ? -9.93 -9.82 -8.742 1 97.25 93 GLN A C 1
ATOM 731 O O . GLN A 1 93 ? -10.672 -10.273 -7.867 1 97.25 93 GLN A O 1
ATOM 736 N N . ARG A 1 94 ? -8.695 -10.266 -9.031 1 98.31 94 ARG A N 1
ATOM 737 C CA . ARG A 1 94 ? -8.031 -11.125 -8.055 1 98.31 94 ARG A CA 1
ATOM 738 C C . ARG A 1 94 ? -7.18 -10.305 -7.098 1 98.31 94 ARG A C 1
ATOM 740 O O . ARG A 1 94 ? -6.625 -9.273 -7.477 1 98.31 94 ARG A O 1
ATOM 747 N N . VAL A 1 95 ? -7.152 -10.789 -5.801 1 98.81 95 VAL A N 1
ATOM 748 C CA . VAL A 1 95 ? -6.344 -10.125 -4.785 1 98.81 95 VAL A CA 1
ATOM 749 C C . VAL A 1 95 ? -4.863 -10.383 -5.055 1 98.81 95 VAL A C 1
ATOM 751 O O . VAL A 1 95 ? -4.453 -11.523 -5.273 1 98.81 95 VAL A O 1
ATOM 754 N N . VAL A 1 96 ? -4.129 -9.305 -5.043 1 98.75 96 VAL A N 1
ATOM 755 C CA . VAL A 1 96 ? -2.689 -9.344 -5.285 1 98.75 96 VAL A CA 1
ATOM 756 C C . VAL A 1 96 ? -1.949 -8.711 -4.113 1 98.75 96 VAL A C 1
ATOM 758 O O . VAL A 1 96 ? -2.387 -7.695 -3.57 1 98.75 96 VAL A O 1
ATOM 761 N N . PHE A 1 97 ? -0.906 -9.336 -3.672 1 98.62 97 PHE A N 1
ATOM 762 C CA . PHE A 1 97 ? -0.003 -8.758 -2.686 1 98.62 97 PHE A CA 1
ATOM 763 C C . PHE A 1 97 ? 1.315 -8.344 -3.332 1 98.62 97 PHE A C 1
ATOM 765 O O . PHE A 1 97 ? 1.978 -9.164 -3.975 1 98.62 97 PHE A O 1
ATOM 772 N N . GLY A 1 98 ? 1.666 -7.098 -3.248 1 97.62 98 GLY A N 1
ATOM 773 C CA . GLY A 1 98 ? 2.928 -6.598 -3.768 1 97.62 98 GLY A CA 1
ATOM 774 C C . GLY A 1 98 ? 4.004 -6.469 -2.705 1 97.62 98 GLY A C 1
ATOM 775 O O . GLY A 1 98 ? 3.736 -5.984 -1.602 1 97.62 98 GLY A O 1
ATOM 776 N N . TYR A 1 99 ? 5.18 -6.852 -3.018 1 96.19 99 TYR A N 1
ATOM 777 C CA . TYR A 1 99 ? 6.316 -6.844 -2.102 1 96.19 99 TYR A CA 1
ATOM 778 C C . TYR A 1 99 ? 7.555 -6.27 -2.777 1 96.19 99 TYR A C 1
ATOM 780 O O . TYR A 1 99 ? 7.941 -6.715 -3.861 1 96.19 99 TYR A O 1
ATOM 788 N N . GLN A 1 100 ? 8.172 -5.312 -2.156 1 93.31 100 GLN A N 1
ATOM 789 C CA . GLN A 1 100 ? 9.367 -4.672 -2.703 1 93.31 100 GLN A CA 1
ATOM 790 C C . GLN A 1 100 ? 10.633 -5.352 -2.201 1 93.31 100 GLN A C 1
ATOM 792 O O . GLN A 1 100 ? 10.773 -5.605 -1.002 1 93.31 100 GLN A O 1
ATOM 797 N N . CYS A 1 101 ? 11.531 -5.594 -3.168 1 93.56 101 CYS A N 1
ATOM 798 C CA . CYS A 1 101 ? 12.836 -6.156 -2.834 1 93.56 101 CYS A CA 1
ATOM 799 C C . CYS A 1 101 ? 13.961 -5.238 -3.303 1 93.56 101 CYS A C 1
ATOM 801 O O . CYS A 1 101 ? 13.922 -4.723 -4.422 1 93.56 101 CYS A O 1
ATOM 803 N N . ARG A 1 102 ? 14.945 -5.008 -2.41 1 91.75 102 ARG A N 1
ATOM 804 C CA . ARG A 1 102 ? 16.141 -4.305 -2.844 1 91.75 102 ARG A CA 1
ATOM 805 C C . ARG A 1 102 ? 17.062 -5.23 -3.645 1 91.75 102 ARG A C 1
ATOM 807 O O . ARG A 1 102 ? 17.594 -6.199 -3.104 1 91.75 102 ARG A O 1
ATOM 814 N N . LEU A 1 103 ? 17.281 -4.801 -4.809 1 92.56 103 LEU A N 1
ATOM 815 C CA . LEU A 1 103 ? 17.984 -5.664 -5.758 1 92.56 103 LEU A CA 1
ATOM 816 C C . LEU A 1 103 ? 19.391 -5.973 -5.273 1 92.56 103 LEU A C 1
ATOM 818 O O . LEU A 1 103 ? 19.875 -7.094 -5.441 1 92.56 103 LEU A O 1
ATOM 822 N N . ASN A 1 104 ? 20 -5.055 -4.629 1 91.62 104 ASN A N 1
ATOM 823 C CA . ASN A 1 104 ? 21.391 -5.223 -4.234 1 91.62 104 ASN A CA 1
ATOM 824 C C . ASN A 1 104 ? 21.516 -6.004 -2.926 1 91.62 104 ASN A C 1
ATOM 826 O O . ASN A 1 104 ? 22.609 -6.457 -2.564 1 91.62 104 ASN A O 1
ATOM 830 N N . GLU A 1 105 ? 20.391 -6.285 -2.318 1 92.5 105 GLU A N 1
ATOM 831 C CA . GLU A 1 105 ? 20.438 -6.926 -1.008 1 92.5 105 GLU A CA 1
ATOM 832 C C . GLU A 1 105 ? 19.797 -8.312 -1.052 1 92.5 105 GLU A C 1
ATOM 834 O O . GLU A 1 105 ? 19.844 -9.047 -0.063 1 92.5 105 GLU A O 1
ATOM 839 N N . VAL A 1 106 ? 19.219 -8.648 -2.178 1 96.06 106 VAL A N 1
ATOM 840 C CA . VAL A 1 106 ? 18.5 -9.922 -2.25 1 96.06 106 VAL A CA 1
ATOM 841 C C . VAL A 1 106 ? 19.25 -10.875 -3.18 1 96.06 106 VAL A C 1
ATOM 843 O O . VAL A 1 106 ? 19.672 -10.492 -4.27 1 96.06 106 VAL A O 1
ATOM 846 N N . ARG A 1 107 ? 19.578 -12.055 -2.67 1 97.06 107 ARG A N 1
ATOM 847 C CA . ARG A 1 107 ? 20.078 -13.148 -3.486 1 97.06 107 ARG A CA 1
ATOM 848 C C . ARG A 1 107 ? 19.016 -14.219 -3.693 1 97.06 107 ARG A C 1
ATOM 850 O O . ARG A 1 107 ? 17.922 -14.125 -3.143 1 97.06 107 ARG A O 1
ATOM 857 N N . ALA A 1 108 ? 19.297 -15.211 -4.484 1 97.06 108 ALA A N 1
ATOM 858 C CA . ALA A 1 108 ? 18.328 -16.203 -4.922 1 97.06 108 ALA A CA 1
ATOM 859 C C . ALA A 1 108 ? 17.734 -16.953 -3.73 1 97.06 108 ALA A C 1
ATOM 861 O O . ALA A 1 108 ? 16.516 -17.125 -3.648 1 97.06 108 ALA A O 1
ATOM 862 N N . PRO A 1 109 ? 18.5 -17.422 -2.738 1 97.62 109 PRO A N 1
ATOM 863 C CA . PRO A 1 109 ? 17.891 -18.141 -1.613 1 97.62 109 PRO A CA 1
ATOM 864 C C . PRO A 1 109 ? 16.922 -17.281 -0.811 1 97.62 109 PRO A C 1
ATOM 866 O O . PRO A 1 109 ? 15.867 -17.766 -0.382 1 97.62 109 PRO A O 1
ATOM 869 N N . GLU A 1 110 ? 17.328 -16.016 -0.591 1 97.5 110 GLU A N 1
ATOM 870 C CA . GLU A 1 110 ? 16.438 -15.094 0.121 1 97.5 110 GLU A CA 1
ATOM 871 C C . GLU A 1 110 ? 15.164 -14.836 -0.673 1 97.5 110 GLU A C 1
ATOM 873 O O . GLU A 1 110 ? 14.07 -14.789 -0.102 1 97.5 110 GLU A O 1
ATOM 878 N N . LEU A 1 111 ? 15.312 -14.641 -1.962 1 97.31 111 LEU A N 1
ATOM 879 C CA . LEU A 1 111 ? 14.141 -14.438 -2.807 1 97.31 111 LEU A CA 1
ATOM 880 C C . LEU A 1 111 ? 13.219 -15.648 -2.76 1 97.31 111 LEU A C 1
ATOM 882 O O . LEU A 1 111 ? 12 -15.508 -2.66 1 97.31 111 LEU A O 1
ATOM 886 N N . MET A 1 112 ? 13.781 -16.844 -2.848 1 97.12 112 MET A N 1
ATOM 887 C CA . MET A 1 112 ? 12.992 -18.062 -2.74 1 97.12 112 MET A CA 1
ATOM 888 C C . MET A 1 112 ? 12.227 -18.109 -1.422 1 97.12 112 MET A C 1
ATOM 890 O O . MET A 1 112 ? 11.047 -18.453 -1.396 1 97.12 112 MET A O 1
ATOM 894 N N . ASN A 1 113 ? 12.867 -17.734 -0.341 1 97.75 113 ASN A N 1
ATOM 89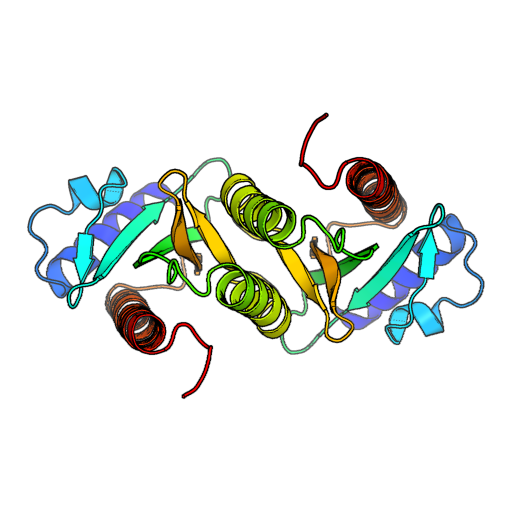5 C CA . ASN A 1 113 ? 12.211 -17.703 0.961 1 97.75 113 ASN A CA 1
ATOM 896 C C . ASN A 1 113 ? 11.039 -16.719 0.97 1 97.75 113 ASN A C 1
ATOM 898 O O . ASN A 1 113 ? 9.992 -17 1.561 1 97.75 113 ASN A O 1
ATOM 902 N N . ILE A 1 114 ? 11.242 -15.602 0.383 1 97.5 114 ILE A N 1
ATOM 903 C CA . ILE A 1 114 ? 10.172 -14.625 0.272 1 97.5 114 ILE A CA 1
ATOM 904 C C . ILE A 1 114 ? 8.984 -15.234 -0.467 1 97.5 114 ILE A C 1
ATOM 906 O O . ILE A 1 114 ? 7.844 -15.156 0.001 1 97.5 114 ILE A O 1
ATOM 910 N N . PHE A 1 115 ? 9.234 -15.891 -1.594 1 97.62 115 PHE A N 1
ATOM 911 C CA . PHE A 1 115 ? 8.164 -16.516 -2.373 1 97.62 115 PHE A CA 1
ATOM 912 C C . PHE A 1 115 ? 7.43 -17.562 -1.546 1 97.62 115 PHE A C 1
ATOM 914 O O . PHE A 1 115 ? 6.195 -17.578 -1.52 1 97.62 115 PHE A O 1
ATOM 921 N N . LEU A 1 116 ? 8.188 -18.344 -0.901 1 98 116 LEU A N 1
ATOM 922 C CA . LEU A 1 116 ? 7.586 -19.438 -0.136 1 98 116 LEU A CA 1
ATOM 923 C C . LEU A 1 116 ? 6.746 -18.891 1.015 1 98 116 LEU A C 1
ATOM 925 O O . LEU A 1 116 ? 5.652 -19.391 1.278 1 98 116 LEU A O 1
ATOM 929 N N . ASN A 1 117 ? 7.25 -17.922 1.719 1 98.19 117 ASN A N 1
ATOM 930 C CA . ASN A 1 117 ? 6.504 -17.297 2.805 1 98.19 117 ASN A CA 1
ATOM 931 C C . ASN A 1 117 ? 5.215 -16.656 2.301 1 98.19 117 ASN A C 1
ATOM 933 O O . ASN A 1 117 ? 4.16 -16.797 2.92 1 98.19 117 ASN A O 1
ATOM 937 N N . LEU A 1 118 ? 5.34 -15.969 1.203 1 98.44 118 LEU A N 1
ATOM 938 C CA . LEU A 1 118 ? 4.16 -15.336 0.62 1 98.44 118 LEU A CA 1
ATOM 939 C C . LEU A 1 118 ? 3.158 -16.391 0.146 1 98.44 118 LEU A C 1
ATOM 941 O O . LEU A 1 118 ? 1.948 -16.203 0.295 1 98.44 118 LEU A O 1
ATOM 945 N N . ALA A 1 119 ? 3.664 -17.422 -0.462 1 98.38 119 ALA A N 1
ATOM 946 C CA . ALA A 1 119 ? 2.779 -18.5 -0.89 1 98.38 119 ALA A CA 1
ATOM 947 C C . ALA A 1 119 ? 1.996 -19.062 0.29 1 98.38 119 ALA A C 1
ATOM 949 O O . ALA A 1 119 ? 0.797 -19.328 0.178 1 98.38 119 ALA A O 1
ATOM 950 N N . GLU A 1 120 ? 2.695 -19.297 1.334 1 98.44 120 GLU A N 1
ATOM 951 C CA . GLU A 1 120 ? 2.029 -19.781 2.541 1 98.44 120 GLU A CA 1
ATOM 952 C C . GLU A 1 120 ? 0.935 -18.812 2.988 1 98.44 120 GLU A C 1
ATOM 954 O O . GLU A 1 120 ? -0.181 -19.234 3.301 1 98.44 120 GLU A O 1
ATOM 959 N N . GLN A 1 121 ? 1.232 -17.562 3.031 1 98.19 121 GLN A N 1
ATOM 960 C CA . GLN A 1 121 ? 0.252 -16.562 3.412 1 98.19 121 GLN A CA 1
ATOM 961 C C . GLN A 1 121 ? -0.935 -16.547 2.455 1 98.19 121 GLN A C 1
ATOM 963 O O . GLN A 1 121 ? -2.082 -16.391 2.879 1 98.19 121 GLN A O 1
ATOM 968 N N . ALA A 1 122 ? -0.665 -16.672 1.175 1 98.56 122 ALA A N 1
ATOM 969 C CA . ALA A 1 122 ? -1.732 -16.719 0.18 1 98.56 122 ALA A CA 1
ATOM 970 C C . ALA A 1 122 ? -2.652 -17.906 0.418 1 98.56 122 ALA A C 1
ATOM 972 O O . ALA A 1 122 ? -3.877 -17.766 0.375 1 98.56 122 ALA A O 1
ATOM 973 N N . ARG A 1 12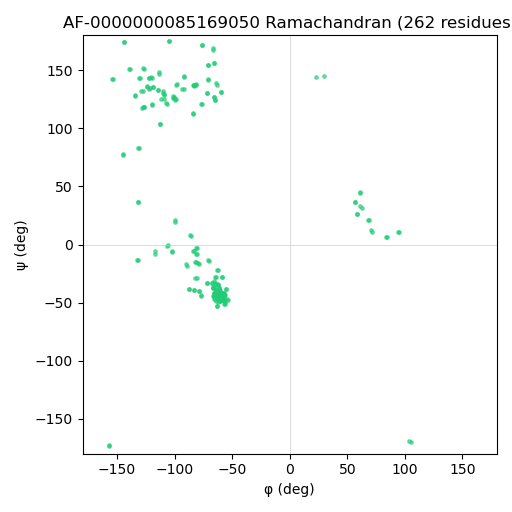3 ? -2.045 -19 0.591 1 97.94 123 ARG A N 1
ATOM 974 C CA . ARG A 1 123 ? -2.844 -20.188 0.851 1 97.94 123 ARG A CA 1
ATOM 975 C C . ARG A 1 123 ? -3.678 -20.016 2.117 1 97.94 123 ARG A C 1
ATOM 977 O O . ARG A 1 123 ? -4.84 -20.438 2.158 1 97.94 123 ARG A O 1
ATOM 984 N N . ASP A 1 124 ? -3.104 -19.531 3.195 1 97.38 124 ASP A N 1
ATOM 985 C CA . ASP A 1 124 ? -3.861 -19.234 4.41 1 97.38 124 ASP A CA 1
ATOM 986 C C . ASP A 1 124 ? -5.043 -18.312 4.117 1 97.38 124 ASP A C 1
ATOM 988 O O . ASP A 1 124 ? -6.16 -18.562 4.578 1 97.38 124 ASP A O 1
ATOM 992 N N . TRP A 1 125 ? -4.793 -17.312 3.414 1 98 125 TRP A N 1
ATOM 993 C CA . TRP A 1 125 ? -5.844 -16.359 3.076 1 98 125 TRP A CA 1
ATOM 994 C C . TRP A 1 125 ? -6.969 -17.031 2.299 1 98 125 TRP A C 1
ATOM 996 O O . TRP A 1 125 ? -8.148 -16.75 2.52 1 98 125 TRP A O 1
ATOM 1006 N N . ARG A 1 126 ? -6.645 -17.938 1.387 1 97 126 ARG A N 1
ATOM 1007 C CA . ARG A 1 126 ? -7.641 -18.625 0.573 1 97 126 ARG A CA 1
ATOM 1008 C C . ARG A 1 126 ? -8.57 -19.484 1.44 1 97 126 ARG A C 1
ATOM 1010 O O . ARG A 1 126 ? -9.688 -19.797 1.036 1 97 126 ARG A O 1
ATOM 1017 N N . THR A 1 127 ? -8.07 -19.797 2.582 1 95.75 127 THR A N 1
ATOM 1018 C CA . THR A 1 127 ? -8.867 -20.625 3.482 1 95.75 127 THR A CA 1
ATOM 1019 C C . THR A 1 127 ? -9.859 -19.766 4.27 1 95.75 127 THR A C 1
ATOM 1021 O O . THR A 1 127 ? -11.016 -20.141 4.434 1 95.75 127 THR A O 1
ATOM 1024 N N . ASP A 1 128 ? -9.453 -18.609 4.684 1 96 128 ASP A N 1
ATOM 1025 C CA . ASP A 1 128 ? -10.328 -17.906 5.617 1 96 128 ASP A CA 1
ATOM 1026 C C . ASP A 1 128 ? -10.516 -16.453 5.203 1 96 128 ASP A C 1
ATOM 1028 O O . ASP A 1 128 ? -11.383 -15.75 5.734 1 96 128 ASP A O 1
ATOM 1032 N N . HIS A 1 129 ? -9.711 -15.914 4.27 1 96.88 129 HIS A N 1
ATOM 1033 C CA . HIS A 1 129 ? -9.797 -14.57 3.709 1 96.88 129 HIS A CA 1
ATOM 1034 C C . HIS A 1 129 ? -9.68 -13.508 4.797 1 96.88 129 HIS A C 1
ATOM 1036 O O . HIS A 1 129 ? -10.305 -12.445 4.707 1 96.88 129 HIS A O 1
ATOM 1042 N N . PHE A 1 130 ? -9.016 -13.859 5.887 1 95.19 130 PHE A N 1
ATOM 1043 C CA . PHE A 1 130 ? -8.82 -13.031 7.07 1 95.19 130 PHE A CA 1
ATOM 1044 C C . PHE A 1 130 ? -10.125 -12.859 7.836 1 95.19 130 PHE A C 1
ATOM 1046 O O . PHE A 1 130 ? -10.289 -11.898 8.586 1 95.19 130 PHE A O 1
ATOM 1053 N N . LEU A 1 131 ? -11.211 -13.594 7.59 1 94.12 131 LEU A N 1
ATOM 1054 C CA . LEU A 1 131 ? -12.531 -13.422 8.188 1 94.12 131 LEU A CA 1
ATOM 1055 C C . LEU A 1 131 ? -12.75 -14.422 9.312 1 94.12 131 LEU A C 1
ATOM 1057 O O . LEU A 1 131 ? -13.734 -14.328 10.047 1 94.12 131 LEU A O 1
ATOM 1061 N N . GLY A 1 132 ? -11.82 -15.008 9.922 1 74.88 132 GLY A N 1
ATOM 1062 C CA . GLY A 1 132 ? -11.969 -15.992 10.984 1 74.88 132 GLY A CA 1
ATOM 1063 C C . GLY A 1 132 ? -13.32 -16.688 10.961 1 74.88 132 GLY A C 1
ATOM 1064 O O . GLY A 1 132 ? -14.258 -16.219 10.32 1 74.88 132 GLY A O 1
ATOM 1065 N N . ASP A 1 133 ? -13.469 -18.016 11.289 1 57.81 133 ASP A N 1
ATOM 1066 C CA . ASP A 1 133 ? -14.688 -18.75 11.641 1 57.81 133 ASP A CA 1
ATOM 1067 C C . ASP A 1 133 ? -15.32 -18.172 12.906 1 57.81 133 ASP A C 1
ATOM 1069 O O . ASP A 1 133 ? -14.617 -17.641 13.766 1 57.81 133 ASP A O 1
ATOM 1073 N N . MET B 1 1 ? 21.484 12.508 14.023 1 64.94 1 MET B N 1
ATOM 1074 C CA . MET B 1 1 ? 21.406 13.336 12.82 1 64.94 1 MET B CA 1
ATOM 1075 C C . MET B 1 1 ? 20.031 13.211 12.172 1 64.94 1 MET B C 1
ATOM 1077 O O . MET B 1 1 ? 19.391 14.219 11.883 1 64.94 1 MET B O 1
ATOM 1081 N N . SER B 1 2 ? 19.375 12.047 12.164 1 84.69 2 SER B N 1
ATOM 1082 C CA . SER B 1 2 ? 18.141 11.867 11.398 1 84.69 2 SER B CA 1
ATOM 1083 C C . SER B 1 2 ? 16.938 12.398 12.156 1 84.69 2 SER B C 1
ATOM 1085 O O . SER B 1 2 ? 16.125 13.148 11.602 1 84.69 2 SER B O 1
ATOM 1087 N N . ARG B 1 3 ? 17 12.383 13.453 1 90.12 3 ARG B N 1
ATOM 1088 C CA . ARG B 1 3 ? 15.875 12.906 14.219 1 90.12 3 ARG B CA 1
ATOM 1089 C C . ARG B 1 3 ? 15.891 14.43 14.258 1 90.12 3 ARG B C 1
ATOM 1091 O O . ARG B 1 3 ? 14.844 15.07 14.188 1 90.12 3 ARG B O 1
ATOM 1098 N N . SER B 1 4 ? 17.047 14.969 14.406 1 92.88 4 SER B N 1
ATOM 1099 C CA . SER B 1 4 ? 17.203 16.422 14.375 1 92.88 4 SER B CA 1
ATOM 1100 C C . SER B 1 4 ? 16.688 17 13.062 1 92.88 4 SER B C 1
ATOM 1102 O O . SER B 1 4 ? 16.062 18.062 13.047 1 92.88 4 SER B O 1
ATOM 1104 N N . ARG B 1 5 ? 17 16.312 12.047 1 94.5 5 ARG B N 1
ATOM 1105 C CA . ARG B 1 5 ? 16.531 16.734 10.734 1 94.5 5 ARG B CA 1
ATOM 1106 C C . ARG B 1 5 ? 15 16.719 10.664 1 94.5 5 ARG B C 1
ATOM 1108 O O . ARG B 1 5 ? 14.391 17.625 10.102 1 94.5 5 ARG B O 1
ATOM 1115 N N . PHE B 1 6 ? 14.406 15.758 11.188 1 96.38 6 PHE B N 1
ATOM 1116 C CA . PHE B 1 6 ? 12.953 15.648 11.227 1 96.38 6 PHE B CA 1
ATOM 1117 C C . PHE B 1 6 ? 12.344 16.812 12.008 1 96.38 6 PHE B C 1
ATOM 1119 O O . PHE B 1 6 ? 11.383 17.438 11.547 1 96.38 6 PHE B O 1
ATOM 1126 N N . ILE B 1 7 ? 12.875 17.094 13.133 1 95.69 7 ILE B N 1
ATOM 1127 C CA . ILE B 1 7 ? 12.375 18.172 13.984 1 95.69 7 ILE B CA 1
ATOM 1128 C C . ILE B 1 7 ? 12.516 19.5 13.258 1 95.69 7 ILE B C 1
ATOM 1130 O O . ILE B 1 7 ? 11.602 20.328 13.273 1 95.69 7 ILE B O 1
ATOM 1134 N N . GLU B 1 8 ? 13.594 19.688 12.648 1 95.69 8 GLU B N 1
ATOM 1135 C CA . GLU B 1 8 ? 13.828 20.906 11.875 1 95.69 8 GLU B CA 1
ATOM 1136 C C . GLU B 1 8 ? 12.797 21.047 10.758 1 95.69 8 GLU B C 1
ATOM 1138 O O . GLU B 1 8 ? 12.234 22.141 10.562 1 95.69 8 GLU B O 1
ATOM 1143 N N . LEU B 1 9 ? 12.609 20 10.031 1 96.75 9 LEU B N 1
ATOM 1144 C CA . LEU B 1 9 ? 11.617 20 8.961 1 96.75 9 LEU B CA 1
ATOM 1145 C C . LEU B 1 9 ? 10.234 20.375 9.508 1 96.75 9 LEU B C 1
ATOM 1147 O O . LEU B 1 9 ? 9.539 21.203 8.922 1 96.75 9 LEU B O 1
ATOM 1151 N N . THR B 1 10 ? 9.828 19.734 10.594 1 96.25 10 THR B N 1
ATOM 1152 C CA . THR B 1 10 ? 8.508 19.969 11.18 1 96.25 10 THR B CA 1
ATOM 1153 C C . THR B 1 10 ? 8.375 21.422 11.633 1 96.25 10 THR B C 1
ATOM 1155 O O . THR B 1 10 ? 7.332 22.047 11.414 1 96.25 10 THR B O 1
ATOM 1158 N N . ASN B 1 11 ? 9.398 21.938 12.172 1 96.12 11 ASN B N 1
ATOM 1159 C CA . ASN B 1 11 ? 9.375 23.344 12.586 1 96.12 11 ASN B CA 1
ATOM 1160 C C . ASN B 1 11 ? 9.188 24.266 11.391 1 96.12 11 ASN B C 1
ATOM 1162 O O . ASN B 1 11 ? 8.336 25.156 11.414 1 96.12 11 ASN B O 1
ATOM 1166 N N . ASP B 1 12 ? 10 24.109 10.414 1 96.69 12 ASP B N 1
ATOM 1167 C CA . ASP B 1 12 ? 9.914 24.922 9.203 1 96.69 12 ASP B CA 1
ATOM 1168 C C . ASP B 1 12 ? 8.531 24.797 8.562 1 96.69 12 ASP B C 1
ATOM 1170 O O . ASP B 1 12 ? 7.969 25.797 8.102 1 96.69 12 ASP B O 1
ATOM 1174 N N . PHE B 1 13 ? 8.055 23.625 8.523 1 97.31 13 PHE B N 1
ATOM 1175 C CA . PHE B 1 13 ? 6.742 23.375 7.941 1 97.31 13 PHE B CA 1
ATOM 1176 C C . PHE B 1 13 ? 5.652 24.109 8.719 1 97.31 13 PHE B C 1
ATOM 1178 O O . PHE B 1 13 ? 4.781 24.75 8.133 1 97.31 13 PHE B O 1
ATOM 1185 N N . CYS B 1 14 ? 5.656 23.969 9.984 1 95.31 14 CYS B N 1
ATOM 1186 C CA . CYS B 1 14 ? 4.629 24.562 10.82 1 95.31 14 CYS B CA 1
ATOM 1187 C C . CYS B 1 14 ? 4.645 26.094 10.688 1 95.31 14 CYS B C 1
ATOM 1189 O O . CYS B 1 14 ? 3.596 26.734 10.727 1 95.31 14 CYS B O 1
ATOM 1191 N N . GLU B 1 15 ? 5.781 26.625 10.586 1 94.44 15 GLU B N 1
ATOM 1192 C CA . GLU B 1 15 ? 5.891 28.047 10.336 1 94.44 15 GLU B CA 1
ATOM 1193 C C . GLU B 1 15 ? 5.223 28.438 9.023 1 94.44 15 GLU B C 1
ATOM 1195 O O . GLU B 1 15 ? 4.453 29.406 8.969 1 94.44 15 GLU B O 1
ATOM 1200 N N . LEU B 1 16 ? 5.508 27.719 8.008 1 94 16 LEU B N 1
ATOM 1201 C CA . LEU B 1 16 ? 4.945 27.969 6.688 1 94 16 LEU B CA 1
ATOM 1202 C C . LEU B 1 16 ? 3.432 27.797 6.699 1 94 16 LEU B C 1
ATOM 1204 O O . LEU B 1 16 ? 2.703 28.578 6.082 1 94 16 LEU B O 1
ATOM 1208 N N . ALA B 1 17 ? 2.955 26.703 7.34 1 91.06 17 ALA B N 1
ATOM 1209 C CA . ALA B 1 17 ? 1.544 26.328 7.363 1 91.06 17 ALA B CA 1
ATOM 1210 C C . ALA B 1 17 ? 0.777 27.141 8.406 1 91.06 17 ALA B C 1
ATOM 1212 O O . ALA B 1 17 ? -0.45 27.062 8.484 1 91.06 17 ALA B O 1
ATOM 1213 N N . HIS B 1 18 ? 1.462 27.922 9.234 1 88.75 18 HIS B N 1
ATOM 1214 C CA . HIS B 1 18 ? 0.889 28.719 10.312 1 88.75 18 HIS B CA 1
ATOM 1215 C C . HIS B 1 18 ? 0.186 27.828 11.336 1 88.75 18 HIS B C 1
ATOM 1217 O O . HIS B 1 18 ? -0.963 28.078 11.703 1 88.75 18 HIS B O 1
ATOM 1223 N N . VAL B 1 19 ? 0.859 26.781 11.664 1 85.56 19 VAL B N 1
ATOM 1224 C CA . VAL B 1 19 ? 0.431 25.875 12.727 1 85.56 19 VAL B CA 1
ATOM 1225 C C . VAL B 1 19 ? 1.196 26.188 14.008 1 85.56 19 VAL B C 1
ATOM 1227 O O . VAL B 1 19 ? 2.426 26.281 14 1 85.56 19 VAL B O 1
ATOM 1230 N N . ASP B 1 20 ? 0.567 26.469 15.164 1 83.25 20 ASP B N 1
ATOM 1231 C CA . ASP B 1 20 ? 1.173 27.047 16.359 1 83.25 20 ASP B CA 1
ATOM 1232 C C . ASP B 1 20 ? 1.881 25.984 17.188 1 83.25 20 ASP B C 1
ATOM 1234 O O . ASP B 1 20 ? 2.766 26.297 17.984 1 83.25 20 ASP B O 1
ATOM 1238 N N . GLN B 1 21 ? 1.655 24.75 16.969 1 85.12 21 GLN B N 1
ATOM 1239 C CA . GLN B 1 21 ? 2.232 23.766 17.875 1 85.12 21 GLN B CA 1
ATOM 1240 C C . GLN B 1 21 ? 2.93 22.641 17.109 1 85.12 21 GLN B C 1
ATOM 1242 O O . GLN B 1 21 ? 2.43 21.516 17.047 1 85.12 21 GLN B O 1
ATOM 1247 N N . PRO B 1 22 ? 4.234 23 16.734 1 89.69 22 PRO B N 1
ATOM 1248 C CA . PRO B 1 22 ? 4.98 22.016 15.953 1 89.69 22 PRO B CA 1
ATOM 1249 C C . PRO B 1 22 ? 5.27 20.734 16.734 1 89.69 22 PRO B C 1
ATOM 1251 O O . PRO B 1 22 ? 5.367 19.656 16.156 1 89.69 22 PRO B O 1
ATOM 1254 N N . GLU B 1 23 ? 5.367 20.859 18.094 1 91.12 23 GLU B N 1
ATOM 1255 C CA . GLU B 1 23 ? 5.645 19.703 18.938 1 91.12 23 GLU B CA 1
ATOM 1256 C C . GLU B 1 23 ? 4.539 18.656 18.828 1 91.12 23 GLU B C 1
ATOM 1258 O O . GLU B 1 23 ? 4.797 17.453 18.922 1 91.12 23 GLU B O 1
ATOM 1263 N N . LEU B 1 24 ? 3.357 19.172 18.672 1 90.5 24 LEU B N 1
ATOM 1264 C CA . LEU B 1 24 ? 2.23 18.25 18.547 1 90.5 24 LEU B CA 1
ATOM 1265 C C . LEU B 1 24 ? 2.332 17.453 17.266 1 90.5 24 LEU B C 1
ATOM 1267 O O . LEU B 1 24 ? 2.012 16.266 17.234 1 90.5 24 LEU B O 1
ATOM 1271 N N . MET B 1 25 ? 2.809 18.062 16.203 1 92.56 25 MET B N 1
ATOM 1272 C CA . MET B 1 25 ? 3.01 17.359 14.938 1 92.56 25 MET B CA 1
ATOM 1273 C C . MET B 1 25 ? 4.082 16.281 15.07 1 92.56 25 MET B C 1
ATOM 1275 O O . MET B 1 25 ? 3.902 15.156 14.602 1 92.56 25 MET B O 1
ATOM 1279 N N . VAL B 1 26 ? 5.133 16.609 15.766 1 93.19 26 VAL B N 1
ATOM 1280 C CA . VAL B 1 26 ? 6.242 15.68 15.961 1 93.19 26 VAL B CA 1
ATOM 1281 C C . VAL B 1 26 ? 5.77 14.484 16.781 1 93.19 26 VAL B C 1
ATOM 1283 O O . VAL B 1 26 ? 6.215 13.359 16.562 1 93.19 26 VAL B O 1
ATOM 1286 N N . GLN B 1 27 ? 4.832 14.766 17.688 1 93 27 GLN B N 1
ATOM 1287 C CA . GLN B 1 27 ? 4.324 13.727 18.578 1 93 27 GLN B CA 1
ATOM 1288 C C . GLN B 1 27 ? 3.271 12.875 17.875 1 93 27 GLN B C 1
ATOM 1290 O O . GLN B 1 27 ? 2.771 11.898 18.438 1 93 27 GLN B O 1
ATOM 1295 N N . GLY B 1 28 ? 2.934 13.211 16.656 1 93.25 28 GLY B N 1
ATOM 1296 C CA . GLY B 1 28 ? 2.014 12.398 15.875 1 93.25 28 GLY B CA 1
ATOM 1297 C C . GLY B 1 28 ? 0.573 12.867 15.977 1 93.25 28 GLY B C 1
ATOM 1298 O O . GLY B 1 28 ? -0.351 12.125 15.625 1 93.25 28 GLY B O 1
ATOM 1299 N N . ASN B 1 29 ? 0.392 14.008 16.547 1 94.06 29 ASN B N 1
ATOM 1300 C CA . ASN B 1 29 ? -0.961 14.555 16.562 1 94.06 29 ASN B CA 1
ATOM 1301 C C . ASN B 1 29 ? -1.396 15.016 15.18 1 94.06 29 ASN B C 1
ATOM 1303 O O . ASN B 1 29 ? -0.562 15.414 14.367 1 94.06 29 ASN B O 1
ATOM 1307 N N . ALA B 1 30 ? -2.703 15.023 14.984 1 94.62 30 ALA B N 1
ATOM 1308 C CA . ALA B 1 30 ? -3.244 15.453 13.695 1 94.62 30 ALA B CA 1
ATOM 1309 C C . ALA B 1 30 ? -3.082 16.969 13.516 1 94.62 30 ALA B C 1
ATOM 1311 O O . ALA B 1 30 ? -3.197 17.734 14.477 1 94.62 30 ALA B O 1
ATOM 1312 N N . ILE B 1 31 ? -2.793 17.344 12.375 1 94.25 31 ILE B N 1
ATOM 1313 C CA . ILE B 1 31 ? -2.789 18.734 11.945 1 94.25 31 ILE B CA 1
ATOM 1314 C C . ILE B 1 31 ? -3.74 18.922 10.766 1 94.25 31 ILE B C 1
ATOM 1316 O O . ILE B 1 31 ? -3.844 18.047 9.906 1 94.25 31 ILE B O 1
ATOM 1320 N N . ALA B 1 32 ? -4.395 20.062 10.773 1 94.81 32 ALA B N 1
ATOM 1321 C CA . ALA B 1 32 ? -5.34 20.328 9.688 1 94.81 32 ALA B CA 1
ATOM 1322 C C . ALA B 1 32 ? -4.723 21.25 8.641 1 94.81 32 ALA B C 1
ATOM 1324 O O . ALA B 1 32 ? -4.188 22.312 8.977 1 94.81 32 ALA B O 1
ATOM 1325 N N . VAL B 1 33 ? -4.734 20.859 7.441 1 94.25 33 VAL B N 1
ATOM 1326 C CA . VAL B 1 33 ? -4.336 21.672 6.293 1 94.25 33 VAL B CA 1
ATOM 1327 C C . VAL B 1 33 ? -5.453 21.672 5.254 1 94.2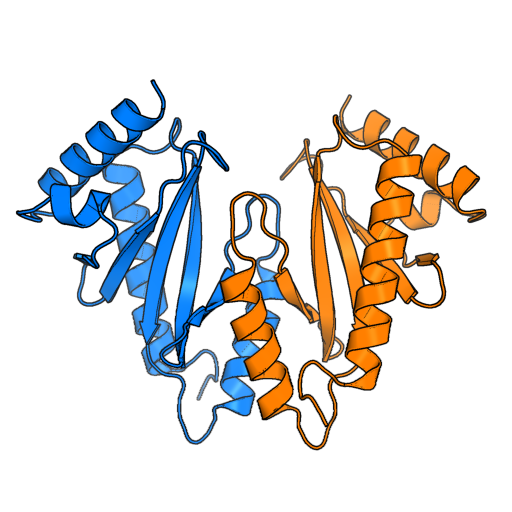5 33 VAL B C 1
ATOM 1329 O O . VAL B 1 33 ? -5.852 20.625 4.754 1 94.25 33 VAL B O 1
ATOM 1332 N N . ASP B 1 34 ? -6.004 22.859 4.957 1 94.56 34 ASP B N 1
ATOM 1333 C CA . ASP B 1 34 ? -7.062 23.031 3.969 1 94.56 34 ASP B CA 1
ATOM 1334 C C . ASP B 1 34 ? -8.266 22.156 4.301 1 94.56 34 ASP B C 1
ATOM 1336 O O . ASP B 1 34 ? -8.844 21.516 3.418 1 94.56 34 ASP B O 1
ATOM 1340 N N . GLY B 1 35 ? -8.562 22 5.508 1 94.75 35 GLY B N 1
ATOM 1341 C CA . GLY B 1 35 ? -9.766 21.328 5.977 1 94.75 35 GLY B CA 1
ATOM 1342 C C . GLY B 1 35 ? -9.617 19.828 6.055 1 94.75 35 GLY B C 1
ATOM 1343 O O . GLY B 1 35 ? -10.602 19.109 6.277 1 94.75 35 GLY B O 1
ATOM 1344 N N . VAL B 1 36 ? -8.445 19.375 5.832 1 97.69 36 VAL B N 1
ATOM 1345 C CA . VAL B 1 36 ? -8.18 17.953 5.859 1 97.69 36 VAL B CA 1
ATOM 1346 C C . VAL B 1 36 ? -7.16 17.625 6.953 1 97.69 36 VAL B C 1
ATOM 1348 O O . VAL B 1 36 ? -6.168 18.344 7.109 1 97.69 36 VAL B O 1
ATOM 1351 N N . ASP B 1 37 ? -7.434 16.562 7.707 1 97.62 37 ASP B N 1
ATOM 1352 C CA . ASP B 1 37 ? -6.535 16.172 8.789 1 97.62 37 ASP B CA 1
ATOM 1353 C C . ASP B 1 37 ? -5.383 15.312 8.258 1 97.62 37 ASP B C 1
ATOM 1355 O O . ASP B 1 37 ? -5.59 14.43 7.43 1 97.62 37 ASP B O 1
ATOM 1359 N N . PHE B 1 38 ? -4.184 15.664 8.812 1 97.44 38 PHE B N 1
ATOM 1360 C CA . PHE B 1 38 ? -2.965 14.914 8.523 1 97.44 38 PHE B CA 1
ATOM 1361 C C . PHE B 1 38 ? -2.27 14.492 9.812 1 97.44 38 PHE B C 1
ATOM 1363 O O . PHE B 1 38 ? -2.406 15.156 10.844 1 97.44 38 PHE B O 1
ATOM 1370 N N . PHE B 1 39 ? -1.574 13.406 9.711 1 96.38 39 PHE B N 1
ATOM 1371 C CA . PHE B 1 39 ? -0.602 13.094 10.75 1 96.38 39 PHE B CA 1
ATOM 1372 C C . PHE B 1 39 ? 0.679 12.531 10.148 1 96.38 39 PHE B C 1
ATOM 1374 O O . PHE B 1 39 ? 0.665 11.992 9.039 1 96.38 39 PHE B O 1
ATOM 1381 N N . VAL B 1 40 ? 1.752 12.773 10.852 1 95.81 40 VAL B N 1
ATOM 1382 C CA . VAL B 1 40 ? 3.055 12.352 10.352 1 95.81 40 VAL B CA 1
ATOM 1383 C C . VAL B 1 40 ? 3.701 11.383 11.344 1 95.81 40 VAL B C 1
ATOM 1385 O O . VAL B 1 40 ? 3.498 11.508 12.555 1 95.81 40 VAL B O 1
ATOM 1388 N N . GLN B 1 41 ? 4.402 10.43 10.828 1 94.81 41 GLN B N 1
ATOM 1389 C CA . GLN B 1 41 ? 5.129 9.469 11.656 1 94.81 41 GLN B CA 1
ATOM 1390 C C . GLN B 1 41 ? 6.586 9.359 11.211 1 94.81 41 GLN B C 1
ATOM 1392 O O . GLN B 1 41 ? 6.875 9.297 10.016 1 94.81 41 GLN B O 1
ATOM 1397 N N . TYR B 1 42 ? 7.438 9.438 12.188 1 94.88 42 TYR B N 1
ATOM 1398 C CA . TYR B 1 42 ? 8.867 9.234 11.984 1 94.88 42 TYR B CA 1
ATOM 1399 C C . TYR B 1 42 ? 9.414 8.188 12.953 1 94.88 42 TYR B C 1
ATOM 1401 O O . TYR B 1 42 ? 9.289 8.344 14.172 1 94.88 42 TYR B O 1
ATOM 1409 N N . ASP B 1 43 ? 9.898 7.148 12.406 1 91.88 43 ASP B N 1
ATOM 1410 C CA . ASP B 1 43 ? 10.531 6.094 13.195 1 91.88 43 ASP B CA 1
ATOM 1411 C C . ASP B 1 43 ? 12.023 6.008 12.906 1 91.88 43 ASP B C 1
ATOM 1413 O O . ASP B 1 43 ? 12.438 5.406 11.914 1 91.88 43 ASP B O 1
ATOM 1417 N N . GLU B 1 44 ? 12.797 6.477 13.734 1 91.06 44 GLU B N 1
ATOM 1418 C CA . GLU B 1 44 ? 14.234 6.566 13.523 1 91.06 44 GLU B CA 1
ATOM 1419 C C . GLU B 1 44 ? 14.875 5.18 13.484 1 91.06 44 GLU B C 1
ATOM 1421 O O . GLU B 1 44 ? 15.859 4.961 12.773 1 91.06 44 GLU B O 1
ATOM 1426 N N . GLU B 1 45 ? 14.375 4.281 14.211 1 88.94 45 GLU B N 1
ATOM 1427 C CA . GLU B 1 45 ? 14.953 2.945 14.297 1 88.94 45 GLU B CA 1
ATOM 1428 C C . GLU B 1 45 ? 14.602 2.107 13.078 1 88.94 45 GLU B C 1
ATOM 1430 O O . GLU B 1 45 ? 15.469 1.483 12.469 1 88.94 45 GLU B O 1
ATOM 1435 N N . LEU B 1 46 ? 13.414 2.17 12.695 1 83.75 46 LEU B N 1
ATOM 1436 C CA . LEU B 1 46 ? 12.938 1.285 11.641 1 83.75 46 LEU B CA 1
ATOM 1437 C C . LEU B 1 46 ? 13.18 1.901 10.266 1 83.75 46 LEU B C 1
ATOM 1439 O O . LEU B 1 46 ? 13.477 1.188 9.305 1 83.75 46 LEU B O 1
ATOM 1443 N N . SER B 1 47 ? 13 3.211 10.18 1 87.62 47 SER B N 1
ATOM 1444 C CA . SER B 1 47 ? 13.125 3.902 8.898 1 87.62 47 SER B CA 1
ATOM 1445 C C . SER B 1 47 ? 13.727 5.293 9.078 1 87.62 47 SER B C 1
ATOM 1447 O O . SER B 1 47 ? 13.039 6.301 8.891 1 87.62 47 SER B O 1
ATOM 144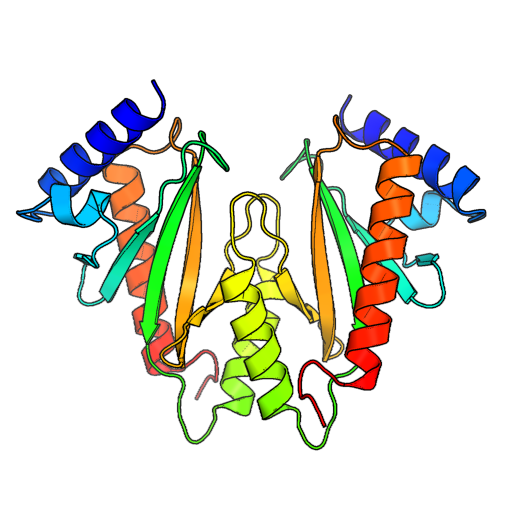9 N N . PRO B 1 48 ? 14.969 5.348 9.273 1 89.69 48 PRO B N 1
ATOM 1450 C CA . PRO B 1 48 ? 15.602 6.617 9.633 1 89.69 48 PRO B CA 1
ATOM 1451 C C . PRO B 1 48 ? 15.617 7.617 8.477 1 89.69 48 PRO B C 1
ATOM 1453 O O . PRO B 1 48 ? 15.773 8.82 8.703 1 89.69 48 PRO B O 1
ATOM 1456 N N . ASP B 1 49 ? 15.359 7.164 7.312 1 89.62 49 ASP B N 1
ATOM 1457 C CA . ASP B 1 49 ? 15.523 8.062 6.172 1 89.62 49 ASP B CA 1
ATOM 1458 C C . ASP B 1 49 ? 14.172 8.516 5.633 1 89.62 49 ASP B C 1
ATOM 1460 O O . ASP B 1 49 ? 14.109 9.297 4.68 1 89.62 49 ASP B O 1
ATOM 1464 N N . HIS B 1 50 ? 13.094 8 6.285 1 91.12 50 HIS B N 1
ATOM 1465 C CA . HIS B 1 50 ? 11.781 8.297 5.727 1 91.12 50 HIS B CA 1
ATOM 1466 C C . HIS B 1 50 ? 10.828 8.82 6.797 1 91.12 50 HIS B C 1
ATOM 1468 O O . HIS B 1 50 ? 10.953 8.469 7.969 1 91.12 50 HIS B O 1
ATOM 1474 N N . LEU B 1 51 ? 10.023 9.742 6.359 1 93.56 51 LEU B N 1
ATOM 1475 C CA . LEU B 1 51 ? 8.844 10.094 7.137 1 93.56 51 LEU B CA 1
ATOM 1476 C C . LEU B 1 51 ? 7.566 9.703 6.395 1 93.56 51 LEU B C 1
ATOM 1478 O O . LEU B 1 51 ? 7.547 9.672 5.164 1 93.56 51 LEU B O 1
ATOM 1482 N N . ILE B 1 52 ? 6.551 9.328 7.152 1 95.62 52 ILE B N 1
ATOM 1483 C CA . ILE B 1 52 ? 5.281 8.945 6.547 1 95.62 52 ILE B CA 1
ATOM 1484 C C . ILE B 1 52 ? 4.23 10.016 6.832 1 95.62 52 ILE B C 1
ATOM 1486 O O . ILE B 1 52 ? 4.09 10.469 7.969 1 95.62 52 ILE B O 1
ATOM 1490 N N . VAL B 1 53 ? 3.594 10.43 5.801 1 96.5 53 VAL B N 1
ATOM 1491 C CA . VAL B 1 53 ? 2.451 11.328 5.891 1 96.5 53 VAL B CA 1
ATOM 1492 C C . VAL B 1 53 ? 1.155 10.539 5.719 1 96.5 53 VAL B C 1
ATOM 1494 O O . VAL B 1 53 ? 0.996 9.805 4.742 1 96.5 53 VAL B O 1
ATOM 1497 N N . TYR B 1 54 ? 0.273 10.695 6.625 1 97.81 54 TYR B N 1
ATOM 14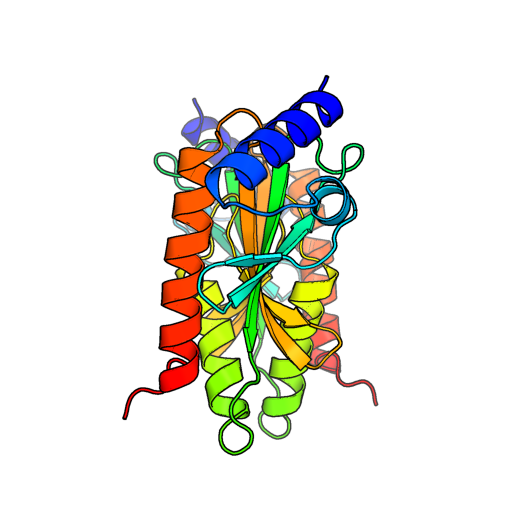98 C CA . TYR B 1 54 ? -1.056 10.102 6.527 1 97.81 54 TYR B CA 1
ATOM 1499 C C . TYR B 1 54 ? -2.115 11.172 6.297 1 97.81 54 TYR B C 1
ATOM 1501 O O . TYR B 1 54 ? -2.15 12.18 7.008 1 97.81 54 TYR B O 1
ATOM 1509 N N . CYS B 1 55 ? -2.883 10.945 5.387 1 98.69 55 CYS B N 1
ATOM 1510 C CA . CYS B 1 55 ? -3.975 11.859 5.051 1 98.69 55 CYS B CA 1
ATOM 1511 C C . CYS B 1 55 ? -5.328 11.203 5.312 1 98.69 55 CYS B C 1
ATOM 1513 O O . CYS B 1 55 ? -5.586 10.094 4.844 1 98.69 55 CYS B O 1
ATOM 1515 N N . ASP B 1 56 ? -6.215 11.906 5.973 1 98.75 56 ASP B N 1
ATOM 1516 C CA . ASP B 1 56 ? -7.574 11.43 6.234 1 98.75 56 ASP B CA 1
ATOM 1517 C C . ASP B 1 56 ? -8.492 11.711 5.043 1 98.75 56 ASP B C 1
ATOM 1519 O O . ASP B 1 56 ? -8.836 12.859 4.777 1 98.75 56 ASP B O 1
ATOM 1523 N N . PHE B 1 57 ? -8.914 10.711 4.422 1 98.81 57 PHE B N 1
ATOM 1524 C CA . PHE B 1 57 ? -9.797 10.867 3.271 1 98.81 57 PHE B CA 1
ATOM 1525 C C . PHE B 1 57 ? -11.258 10.875 3.709 1 98.81 57 PHE B C 1
ATOM 1527 O O . PHE B 1 57 ? -12.133 11.312 2.957 1 98.81 57 PHE B O 1
ATOM 1534 N N . GLY B 1 58 ? -11.477 10.391 4.957 1 98.31 58 GLY B N 1
ATOM 1535 C CA . GLY B 1 58 ? -12.828 10.43 5.48 1 98.31 58 GLY B CA 1
ATOM 1536 C C . GLY B 1 58 ? -13.523 9.086 5.465 1 98.31 58 GLY B C 1
ATOM 1537 O O . GLY B 1 58 ? -12.875 8.047 5.285 1 98.31 58 GLY B O 1
ATOM 1538 N N . GLU B 1 59 ? -14.82 9.086 5.719 1 97.94 59 GLU B N 1
ATOM 1539 C CA . GLU B 1 59 ? -15.617 7.867 5.797 1 97.94 59 GLU B CA 1
ATOM 1540 C C . GLU B 1 59 ? -16.047 7.402 4.41 1 97.94 59 GLU B C 1
ATOM 1542 O O . GLU B 1 59 ? -16.422 8.219 3.561 1 97.94 59 GLU B O 1
ATOM 1547 N N . PRO B 1 60 ? -15.945 6.074 4.215 1 97.5 60 PRO B N 1
ATOM 1548 C CA . PRO B 1 60 ? -16.562 5.586 2.979 1 97.5 60 PRO B CA 1
ATOM 1549 C C . PRO B 1 60 ? -18.078 5.754 2.967 1 97.5 60 PRO B C 1
ATOM 1551 O O . PRO B 1 60 ? -18.703 5.879 4.027 1 97.5 60 PRO B O 1
ATOM 1554 N N . PRO B 1 61 ? -18.578 5.809 1.781 1 95.31 61 PRO B N 1
ATOM 1555 C CA . PRO B 1 61 ? -20.031 5.918 1.7 1 95.31 61 PRO B CA 1
ATOM 1556 C C . PRO B 1 61 ? -20.75 4.676 2.23 1 95.31 61 PRO B C 1
ATOM 1558 O O . PRO B 1 61 ? -20.531 3.57 1.733 1 95.31 61 PRO B O 1
ATOM 1561 N N . PRO B 1 62 ? -21.672 4.766 3.139 1 92.06 62 PRO B N 1
ATOM 1562 C CA . PRO B 1 62 ? -22.266 3.598 3.791 1 92.06 62 PRO B CA 1
ATOM 1563 C C . PRO B 1 62 ? -23.031 2.707 2.816 1 92.06 62 PRO B C 1
ATOM 1565 O O . PRO B 1 62 ? -22.984 1.479 2.93 1 92.06 62 PRO B O 1
ATOM 1568 N N . ALA B 1 63 ? -23.75 3.27 1.896 1 94.19 63 ALA B N 1
ATOM 1569 C CA . ALA B 1 63 ? -24.625 2.508 1.01 1 94.19 63 ALA B CA 1
ATOM 1570 C C . ALA B 1 63 ? -23.828 1.849 -0.113 1 94.19 63 ALA B C 1
ATOM 1572 O O . ALA B 1 63 ? -24.328 0.953 -0.796 1 94.19 63 ALA B O 1
ATOM 1573 N N . ARG B 1 64 ? -22.672 2.299 -0.301 1 96.31 64 ARG B N 1
ATOM 1574 C CA . ARG B 1 64 ? -21.875 1.788 -1.413 1 96.31 64 ARG B CA 1
ATOM 1575 C C . ARG B 1 64 ? -20.469 1.419 -0.956 1 96.31 64 ARG B C 1
ATOM 1577 O O . ARG B 1 64 ? -19.484 1.691 -1.656 1 96.31 64 ARG B O 1
ATOM 1584 N N . ARG B 1 65 ? -20.344 0.886 0.267 1 97.44 65 ARG B N 1
ATOM 1585 C CA . ARG B 1 65 ? -19.047 0.559 0.864 1 97.44 65 ARG B CA 1
ATOM 1586 C C . ARG B 1 65 ? -18.297 -0.459 0.014 1 97.44 65 ARG B C 1
ATOM 1588 O O . ARG B 1 65 ? -17.094 -0.331 -0.192 1 97.44 65 ARG B O 1
ATOM 1595 N N . LEU B 1 66 ? -19.031 -1.483 -0.469 1 97.62 66 LEU B N 1
ATOM 1596 C CA . LEU B 1 66 ? -18.375 -2.512 -1.271 1 97.62 66 LEU B CA 1
ATOM 1597 C C . LEU B 1 66 ? -17.672 -1.896 -2.48 1 97.62 66 LEU B C 1
ATOM 1599 O O . LEU B 1 66 ? -16.5 -2.154 -2.719 1 97.62 66 LEU B O 1
ATOM 1603 N N . GLU B 1 67 ? -18.359 -1.114 -3.203 1 97.81 67 GLU B N 1
ATOM 1604 C CA . GLU B 1 67 ? -17.828 -0.484 -4.402 1 97.81 67 GLU B CA 1
ATOM 1605 C C . GLU B 1 67 ? -16.656 0.439 -4.062 1 97.81 67 GLU B C 1
ATOM 1607 O O . GLU B 1 67 ? -15.664 0.498 -4.801 1 97.81 67 GLU B O 1
ATOM 1612 N N . ALA B 1 68 ? -16.797 1.158 -2.977 1 98.44 68 ALA B N 1
ATOM 1613 C CA . ALA B 1 68 ? -15.734 2.076 -2.574 1 98.44 68 ALA B CA 1
ATOM 1614 C C . ALA B 1 68 ? -14.461 1.314 -2.199 1 98.44 68 ALA B C 1
ATOM 1616 O O . ALA B 1 68 ? -13.359 1.685 -2.617 1 98.44 68 ALA B O 1
ATOM 1617 N N . TYR B 1 69 ? -14.594 0.269 -1.392 1 98.69 69 TYR B N 1
ATOM 1618 C CA . TYR B 1 69 ? -13.438 -0.521 -0.99 1 98.69 69 TYR B CA 1
ATOM 1619 C C . TYR B 1 69 ? -12.781 -1.182 -2.197 1 98.69 69 TYR B C 1
ATOM 1621 O O . TYR B 1 69 ? -11.547 -1.238 -2.291 1 98.69 69 TYR B O 1
ATOM 1629 N N . GLN B 1 70 ? -13.602 -1.675 -3.078 1 98.44 70 GLN B N 1
ATOM 1630 C CA . GLN B 1 70 ? -13.07 -2.232 -4.316 1 98.44 70 GLN B CA 1
ATOM 1631 C C . GLN B 1 70 ? -12.258 -1.194 -5.082 1 98.44 70 GLN B C 1
ATOM 1633 O O . GLN B 1 70 ? -11.141 -1.478 -5.527 1 98.44 70 GLN B O 1
ATOM 1638 N N . ALA B 1 71 ? -12.758 -0.032 -5.223 1 98.5 71 ALA B N 1
ATOM 1639 C CA . ALA B 1 71 ? -12.094 1.042 -5.957 1 98.5 71 ALA B CA 1
ATOM 1640 C C . ALA B 1 71 ? -10.766 1.413 -5.301 1 98.5 71 ALA B C 1
ATOM 1642 O O . ALA B 1 71 ? -9.781 1.696 -5.992 1 98.5 71 ALA B O 1
ATOM 1643 N N . LEU B 1 72 ? -10.789 1.455 -3.975 1 98.75 72 LEU B N 1
ATOM 1644 C CA . LEU B 1 72 ? -9.562 1.79 -3.252 1 98.75 72 LEU B CA 1
ATOM 1645 C C . LEU B 1 72 ? -8.492 0.736 -3.486 1 98.75 72 LEU B C 1
ATOM 1647 O O . LEU B 1 72 ? -7.324 1.071 -3.701 1 98.75 72 LEU B O 1
ATOM 1651 N N . LEU B 1 73 ? -8.852 -0.541 -3.447 1 98.75 73 LEU B N 1
ATOM 1652 C CA . LEU B 1 73 ? -7.895 -1.62 -3.684 1 98.75 73 LEU B CA 1
ATOM 1653 C C . LEU B 1 73 ? -7.398 -1.604 -5.125 1 98.75 73 LEU B C 1
ATOM 1655 O O . LEU B 1 73 ? -6.227 -1.876 -5.387 1 98.75 73 LEU B O 1
ATOM 1659 N N . GLU B 1 74 ? -8.25 -1.305 -6.035 1 98.5 74 GLU B N 1
ATOM 1660 C CA . GLU B 1 74 ? -7.863 -1.163 -7.438 1 98.5 74 GLU B CA 1
ATOM 1661 C C . GLU B 1 74 ? -6.93 0.028 -7.633 1 98.5 74 GLU B C 1
ATOM 1663 O O . GLU B 1 74 ? -5.984 -0.041 -8.422 1 98.5 74 GLU B O 1
ATOM 1668 N N . ALA B 1 75 ? -7.266 1.121 -7.016 1 97.94 75 ALA B N 1
ATOM 1669 C CA . ALA B 1 75 ? -6.383 2.285 -7.066 1 97.94 75 ALA B CA 1
ATOM 1670 C C . ALA B 1 75 ? -4.992 1.943 -6.543 1 97.94 75 ALA B C 1
ATOM 1672 O O . ALA B 1 75 ? -3.984 2.373 -7.113 1 97.94 75 ALA B O 1
ATOM 1673 N N . ASN B 1 76 ? -4.93 1.195 -5.43 1 97.88 76 ASN B N 1
ATOM 1674 C CA . ASN B 1 76 ? -3.637 0.758 -4.91 1 97.88 76 ASN B CA 1
ATOM 1675 C C . ASN B 1 76 ? -2.834 0.004 -5.969 1 97.88 76 ASN B C 1
ATOM 1677 O O . ASN B 1 76 ? -1.615 0.158 -6.055 1 97.88 76 ASN B O 1
ATOM 1681 N N . MET B 1 77 ? -3.508 -0.801 -6.773 1 97.19 77 MET B N 1
ATOM 1682 C CA . MET B 1 77 ? -2.85 -1.553 -7.84 1 97.19 77 MET B CA 1
ATOM 1683 C C . MET B 1 77 ? -2.264 -0.611 -8.883 1 97.19 77 MET B C 1
ATOM 1685 O O . MET B 1 77 ? -1.152 -0.832 -9.375 1 97.19 77 MET B O 1
ATOM 1689 N N . LEU B 1 78 ? -2.932 0.394 -9.188 1 95.69 78 LEU B N 1
ATOM 1690 C CA . LEU B 1 78 ? -2.547 1.33 -10.242 1 95.69 78 LEU B CA 1
ATOM 1691 C C . LEU B 1 78 ? -1.343 2.162 -9.812 1 95.69 78 LEU B C 1
ATOM 1693 O O . LEU B 1 78 ? -0.514 2.537 -10.641 1 95.69 78 LEU B O 1
ATOM 1697 N N . ILE B 1 79 ? -1.276 2.438 -8.57 1 94.88 79 ILE B N 1
ATOM 1698 C CA . ILE B 1 79 ? -0.268 3.402 -8.148 1 94.88 79 ILE B CA 1
ATOM 1699 C C . ILE B 1 79 ? 0.915 2.672 -7.52 1 94.88 79 ILE B C 1
ATOM 1701 O O . ILE B 1 79 ? 1.952 3.279 -7.246 1 94.88 79 ILE B O 1
ATOM 1705 N N . TYR B 1 80 ? 0.84 1.393 -7.32 1 94.12 80 TYR B N 1
ATOM 1706 C CA . TYR B 1 80 ? 1.886 0.652 -6.625 1 94.12 80 TYR B CA 1
ATOM 1707 C C . TYR B 1 80 ? 3.191 0.681 -7.41 1 94.12 80 TYR B C 1
ATOM 1709 O O . TYR B 1 80 ? 3.217 0.334 -8.594 1 94.12 80 TYR B O 1
ATOM 1717 N N . ALA B 1 81 ? 4.207 1.117 -6.789 1 86.25 81 ALA B N 1
ATOM 1718 C CA . ALA B 1 81 ? 5.586 1.234 -7.266 1 86.25 81 ALA B CA 1
ATOM 1719 C C . ALA B 1 81 ? 6.566 1.265 -6.098 1 86.25 81 ALA B C 1
ATOM 1721 O O . ALA B 1 81 ? 6.211 0.914 -4.969 1 86.25 81 ALA B O 1
ATOM 1722 N N . ALA B 1 82 ? 7.891 1.55 -6.488 1 73.44 82 ALA B N 1
ATOM 1723 C CA . ALA B 1 82 ? 8.867 1.699 -5.41 1 73.44 82 ALA B CA 1
ATOM 1724 C C . ALA B 1 82 ? 8.469 2.828 -4.465 1 73.44 82 ALA B C 1
ATOM 1726 O O . ALA B 1 82 ? 8.117 3.922 -4.906 1 73.44 82 ALA B O 1
ATOM 1727 N N . ASN B 1 83 ? 8.438 2.697 -3.107 1 74.69 83 ASN B N 1
ATOM 1728 C CA . ASN B 1 83 ? 8.055 3.666 -2.088 1 74.69 83 ASN B CA 1
ATOM 1729 C C . ASN B 1 83 ? 6.586 4.07 -2.227 1 74.69 83 ASN B C 1
ATOM 1731 O O . ASN B 1 83 ? 6.242 5.238 -2.035 1 74.69 83 ASN B O 1
ATOM 1735 N N . SER B 1 84 ? 5.836 3.143 -2.678 1 81.81 84 SER B N 1
ATOM 1736 C CA . SER B 1 84 ? 4.465 3.414 -3.104 1 81.81 84 SER B CA 1
ATOM 1737 C C . SER B 1 84 ? 3.609 3.893 -1.937 1 81.81 84 SER B C 1
ATOM 1739 O O . SER B 1 84 ? 3.785 3.439 -0.804 1 81.81 84 SER B O 1
ATOM 1741 N N . PRO B 1 85 ? 2.768 4.938 -2.201 1 93.88 85 PRO B N 1
ATOM 1742 C CA . PRO B 1 85 ? 1.635 5.238 -1.323 1 93.88 85 PRO B CA 1
ATOM 1743 C C . PRO B 1 85 ? 0.57 4.145 -1.34 1 93.88 85 PRO B C 1
ATOM 1745 O O . PRO B 1 85 ? 0.65 3.213 -2.145 1 93.88 85 PRO B O 1
ATOM 1748 N N . ALA B 1 86 ? -0.335 4.234 -0.391 1 97.38 86 ALA B N 1
ATOM 1749 C CA . ALA B 1 86 ? -1.398 3.234 -0.355 1 97.38 86 ALA B CA 1
ATOM 1750 C C . ALA B 1 86 ? -2.652 3.791 0.313 1 97.38 86 ALA B C 1
ATOM 1752 O O . ALA B 1 86 ? -2.562 4.57 1.266 1 97.38 86 ALA B O 1
ATOM 1753 N N . PHE B 1 87 ? -3.762 3.381 -0.252 1 98.5 87 PHE B N 1
ATOM 1754 C CA . PHE B 1 87 ? -5.035 3.559 0.439 1 98.5 87 PHE B CA 1
ATOM 1755 C C . PHE B 1 87 ? -5.246 2.455 1.469 1 98.5 87 PHE B C 1
ATOM 1757 O O . PHE B 1 87 ? -4.984 1.283 1.195 1 98.5 87 PHE B O 1
ATOM 1764 N N . MET B 1 88 ? -5.738 2.852 2.611 1 98.69 88 MET B N 1
ATOM 1765 C CA . MET B 1 88 ? -5.918 1.937 3.734 1 98.69 88 MET B CA 1
ATOM 1766 C C . MET B 1 88 ? -7.18 2.285 4.523 1 98.69 88 MET B C 1
ATOM 1768 O O . MET B 1 88 ? -7.867 3.258 4.203 1 98.69 88 MET B O 1
ATOM 1772 N N . LEU B 1 89 ? -7.469 1.445 5.457 1 98.69 89 LEU B N 1
ATOM 1773 C CA . LEU B 1 89 ? -8.547 1.698 6.402 1 98.69 89 LEU B CA 1
ATOM 1774 C C . LEU B 1 89 ? -8.023 1.745 7.832 1 98.69 89 LEU B C 1
ATOM 1776 O O . LEU B 1 89 ? -7.426 0.778 8.312 1 98.69 89 LEU B O 1
ATOM 1780 N N . GLY B 1 90 ? -8.242 2.93 8.484 1 97.81 90 GLY B N 1
ATOM 1781 C CA . GLY B 1 90 ? -7.797 3.094 9.867 1 97.81 90 GLY B CA 1
ATOM 1782 C C . GLY B 1 90 ? -8.695 2.387 10.867 1 97.81 90 GLY B C 1
ATOM 1783 O O . GLY B 1 90 ? -9.75 1.864 10.5 1 97.81 90 GLY B O 1
ATOM 1784 N N . PRO B 1 91 ? -8.234 2.35 12.141 1 95.88 91 PRO B N 1
ATOM 1785 C CA . PRO B 1 91 ? -9 1.674 13.195 1 95.88 91 PRO B CA 1
ATOM 1786 C C . PRO B 1 91 ? -10.398 2.26 13.375 1 95.88 91 PRO B C 1
ATOM 1788 O O . PRO B 1 91 ? -11.305 1.567 13.836 1 95.88 91 PRO B O 1
ATOM 1791 N N . ASP B 1 92 ? -10.531 3.49 13.062 1 96.69 92 ASP B N 1
ATOM 1792 C CA . ASP B 1 92 ? -11.836 4.137 13.164 1 96.69 92 ASP B CA 1
ATOM 1793 C C . ASP B 1 92 ? -12.656 3.932 11.891 1 96.69 92 ASP B C 1
ATOM 1795 O O . ASP B 1 92 ? -13.711 4.547 11.719 1 96.69 92 ASP B O 1
ATOM 1799 N N . GLN B 1 93 ? -12.25 3.154 10.992 1 97.06 93 GLN B N 1
ATOM 1800 C CA . GLN B 1 93 ? -12.906 2.77 9.742 1 97.06 93 GLN B CA 1
ATOM 1801 C C . GLN B 1 93 ? -12.977 3.945 8.773 1 97.06 93 GLN B C 1
ATOM 1803 O O . GLN B 1 93 ? -13.883 4.012 7.938 1 97.06 93 GLN B O 1
ATOM 1808 N N . ARG B 1 94 ? -12.078 4.902 9.031 1 98.31 94 ARG B N 1
ATOM 1809 C CA . ARG B 1 94 ? -11.914 5.973 8.047 1 98.31 94 ARG B CA 1
ATOM 1810 C C . ARG B 1 94 ? -10.812 5.633 7.051 1 98.31 94 ARG B C 1
ATOM 1812 O O . ARG B 1 94 ? -9.828 4.977 7.402 1 98.31 94 ARG B O 1
ATOM 1819 N N . VAL B 1 95 ? -11.047 6.066 5.758 1 98.81 95 VAL B N 1
ATOM 1820 C CA . VAL B 1 95 ? -10.055 5.84 4.703 1 98.81 95 VAL B CA 1
ATOM 1821 C C . VAL B 1 95 ? -8.852 6.75 4.922 1 98.81 95 VAL B C 1
ATOM 1823 O O . VAL B 1 95 ? -9.008 7.953 5.141 1 98.81 95 VAL B O 1
ATOM 1826 N N . VAL B 1 96 ? -7.703 6.133 4.875 1 98.75 96 VAL B N 1
ATOM 1827 C CA . VAL B 1 96 ? -6.438 6.832 5.07 1 98.75 96 VAL B CA 1
ATOM 1828 C C . VAL B 1 96 ? -5.531 6.598 3.863 1 98.75 96 VAL B C 1
ATOM 1830 O O . VAL B 1 96 ? -5.469 5.488 3.33 1 98.75 96 VAL B O 1
ATOM 1833 N N . PHE B 1 97 ? -4.902 7.629 3.41 1 98.62 97 PHE B N 1
ATOM 1834 C CA . PHE B 1 97 ? -3.871 7.523 2.387 1 98.62 97 PHE B CA 1
ATOM 1835 C C . PHE B 1 97 ? -2.49 7.766 2.982 1 98.62 97 PHE B C 1
ATOM 1837 O O . PHE B 1 97 ? -2.254 8.797 3.615 1 98.62 97 PHE B O 1
ATOM 1844 N N . GLY B 1 98 ? -1.613 6.824 2.859 1 97.56 98 GLY B N 1
ATOM 1845 C CA . GLY B 1 98 ? -0.244 6.961 3.33 1 97.56 98 GLY B CA 1
ATOM 1846 C C . GLY B 1 98 ? 0.732 7.328 2.227 1 97.56 98 GLY B C 1
ATOM 1847 O O . GLY B 1 98 ? 0.681 6.762 1.133 1 97.56 98 GLY B O 1
ATOM 1848 N N . TYR B 1 99 ? 1.608 8.219 2.514 1 96.06 99 TYR B N 1
ATOM 1849 C CA . TYR B 1 99 ? 2.594 8.719 1.562 1 96.06 99 TYR B CA 1
ATOM 1850 C C . TYR B 1 99 ? 3.979 8.781 2.195 1 96.06 99 TYR B C 1
ATOM 1852 O O . TYR B 1 99 ? 4.152 9.359 3.271 1 96.06 99 TYR B O 1
ATOM 1860 N N . GLN B 1 100 ? 4.949 8.219 1.546 1 93.12 100 GLN B N 1
ATOM 1861 C CA . GLN B 1 100 ? 6.316 8.203 2.053 1 93.12 100 GLN B CA 1
ATOM 1862 C C . GLN B 1 100 ? 7.117 9.383 1.501 1 93.12 100 GLN B C 1
ATOM 1864 O O . GLN B 1 100 ? 7.086 9.648 0.298 1 93.12 100 GLN B O 1
ATOM 1869 N N . CYS B 1 101 ? 7.84 10.031 2.438 1 93.38 101 CYS B N 1
ATOM 1870 C CA . CYS B 1 101 ? 8.734 11.117 2.055 1 93.38 101 CYS B CA 1
ATOM 1871 C C . CYS B 1 101 ? 10.164 10.82 2.479 1 93.38 101 CYS B C 1
ATOM 1873 O O . CYS B 1 101 ? 10.406 10.352 3.592 1 93.38 101 CYS B O 1
ATOM 1875 N N . ARG B 1 102 ? 11.102 11.055 1.556 1 91.62 102 ARG B N 1
ATOM 1876 C CA . ARG B 1 102 ? 12.508 10.992 1.943 1 91.62 102 ARG B CA 1
ATOM 1877 C C . ARG B 1 102 ? 12.922 12.234 2.719 1 91.62 102 ARG B C 1
ATOM 1879 O O . ARG B 1 102 ? 12.93 13.344 2.17 1 91.62 102 ARG B O 1
ATOM 1886 N N . LEU B 1 103 ? 13.359 11.977 3.865 1 92.38 103 LEU B N 1
ATOM 1887 C CA . LEU B 1 103 ? 13.609 13.07 4.793 1 92.38 103 LEU B CA 1
ATOM 1888 C C . LEU B 1 103 ? 14.711 13.984 4.27 1 92.38 103 LEU B C 1
ATOM 1890 O O . LEU B 1 103 ? 14.641 15.203 4.43 1 92.38 103 LEU B O 1
ATOM 1894 N N . ASN B 1 104 ? 15.664 13.438 3.604 1 91.44 104 ASN B N 1
ATOM 1895 C CA . ASN B 1 104 ? 16.812 14.219 3.16 1 91.44 104 ASN B CA 1
ATOM 1896 C C . ASN B 1 104 ? 16.516 14.961 1.86 1 91.44 104 ASN B C 1
ATOM 1898 O O . ASN B 1 104 ? 17.266 15.859 1.471 1 91.44 104 ASN B O 1
ATOM 1902 N N . GLU B 1 105 ? 15.359 14.703 1.289 1 92.31 105 GLU B N 1
ATOM 1903 C CA . GLU B 1 105 ? 15.062 15.281 -0.015 1 92.31 105 GLU B CA 1
ATOM 1904 C C . GLU B 1 105 ? 13.867 16.234 0.063 1 92.31 105 GLU B C 1
ATOM 1906 O O . GLU B 1 105 ? 13.547 16.922 -0.907 1 92.31 105 GLU B O 1
ATOM 1911 N N . VAL B 1 106 ? 13.203 16.25 1.206 1 95.94 106 VAL B N 1
ATOM 1912 C CA . VAL B 1 106 ? 11.992 17.047 1.312 1 95.94 106 VAL B CA 1
ATOM 1913 C C . VAL B 1 106 ? 12.242 18.25 2.217 1 95.94 106 VAL B C 1
ATOM 1915 O O . VAL B 1 106 ? 12.836 18.109 3.289 1 95.94 106 VAL B O 1
ATOM 1918 N N . ARG B 1 107 ? 11.969 19.438 1.703 1 97 107 ARG B N 1
ATOM 1919 C CA . ARG B 1 107 ? 11.945 20.656 2.506 1 97 107 ARG B CA 1
ATOM 1920 C C . ARG B 1 107 ? 10.516 21.109 2.758 1 97 107 ARG B C 1
ATOM 1922 O O . ARG B 1 107 ? 9.562 20.516 2.24 1 97 107 ARG B O 1
ATOM 1929 N N . ALA B 1 108 ? 10.344 22.141 3.543 1 97 108 ALA B N 1
ATOM 1930 C CA . ALA B 1 108 ? 9.031 22.578 4.023 1 97 108 ALA B CA 1
ATOM 1931 C C . ALA B 1 108 ? 8.117 22.953 2.859 1 97 108 ALA B C 1
ATOM 1933 O O . ALA B 1 108 ? 6.957 22.547 2.82 1 97 108 ALA B O 1
ATOM 1934 N N . PRO B 1 109 ? 8.547 23.734 1.842 1 97.62 109 PRO B N 1
ATOM 1935 C CA . PRO B 1 109 ? 7.637 24.078 0.745 1 97.62 109 PRO B CA 1
ATOM 1936 C C . PRO B 1 109 ? 7.152 22.859 -0.032 1 97.62 109 PRO B C 1
ATOM 1938 O O . PRO B 1 109 ? 5.984 22.797 -0.422 1 97.62 109 PRO B O 1
ATOM 1941 N N . GLU B 1 110 ? 8.086 21.922 -0.273 1 97.44 110 GLU B N 1
ATOM 1942 C CA . GLU B 1 110 ? 7.691 20.688 -0.961 1 97.44 110 GLU B CA 1
ATOM 1943 C C . GLU B 1 110 ? 6.707 19.891 -0.125 1 97.44 110 GLU B C 1
ATOM 1945 O O . GLU B 1 110 ? 5.738 19.328 -0.657 1 97.44 110 GLU B O 1
ATOM 1950 N N . LEU B 1 111 ? 6.98 19.781 1.156 1 97.25 111 LEU B N 1
ATOM 1951 C CA . LEU B 1 111 ? 6.062 19.078 2.039 1 97.25 111 LEU B CA 1
ATOM 1952 C C . LEU B 1 111 ? 4.688 19.719 2.035 1 97.25 111 LEU B C 1
ATOM 1954 O O . LEU B 1 111 ? 3.668 19.031 1.977 1 97.25 111 LEU B O 1
ATOM 1958 N N . MET B 1 112 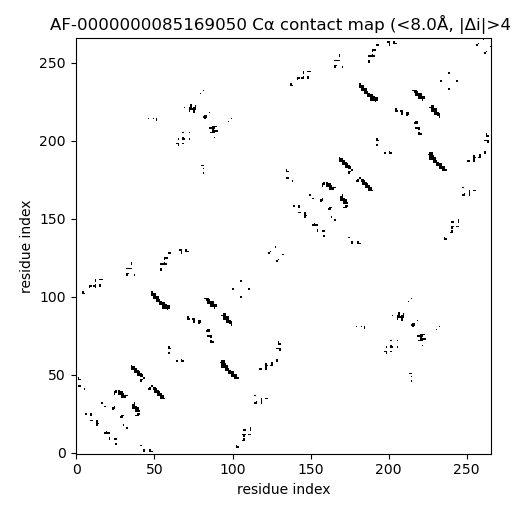? 4.645 21.031 2.117 1 97.06 112 MET B N 1
ATOM 1959 C CA . MET B 1 112 ? 3.379 21.766 2.047 1 97.06 112 MET B CA 1
ATOM 1960 C C . MET B 1 112 ? 2.637 21.438 0.756 1 97.06 112 MET B C 1
ATOM 1962 O O . MET B 1 112 ? 1.425 21.219 0.773 1 97.06 112 MET B O 1
ATOM 1966 N N . ASN B 1 113 ? 3.336 21.406 -0.352 1 97.69 113 ASN B N 1
ATOM 1967 C CA . ASN B 1 113 ? 2.723 21.062 -1.63 1 97.69 113 ASN B CA 1
ATOM 1968 C C . ASN B 1 113 ? 2.133 19.656 -1.604 1 97.69 113 ASN B C 1
ATOM 1970 O O . ASN B 1 113 ? 1.057 19.406 -2.156 1 97.69 113 ASN B O 1
ATOM 1974 N N . ILE B 1 114 ? 2.848 18.75 -1.026 1 97.38 114 ILE B N 1
ATOM 1975 C CA . ILE B 1 114 ? 2.352 17.391 -0.885 1 97.38 114 ILE B CA 1
ATOM 1976 C C . ILE B 1 114 ? 1.043 17.391 -0.099 1 97.38 114 ILE B C 1
ATOM 1978 O O . ILE B 1 114 ? 0.052 16.797 -0.527 1 97.38 114 ILE B O 1
ATOM 1982 N N . PHE B 1 115 ? 0.994 18.094 1.025 1 97.62 115 PHE B N 1
ATOM 1983 C CA . PHE B 1 115 ? -0.209 18.156 1.847 1 97.62 115 PHE B CA 1
ATOM 1984 C C . PHE B 1 115 ? -1.373 18.75 1.056 1 97.62 115 PHE B C 1
ATOM 1986 O O . PHE B 1 115 ? -2.479 18.203 1.075 1 97.62 115 PHE B O 1
ATOM 1993 N N . LEU B 1 116 ? -1.079 19.797 0.382 1 97.94 116 LEU B N 1
ATOM 1994 C CA . LEU B 1 116 ? -2.137 20.484 -0.353 1 97.94 116 LEU B CA 1
ATOM 1995 C C . LEU B 1 116 ? -2.676 19.594 -1.477 1 97.94 116 LEU B C 1
ATOM 1997 O O . LEU B 1 116 ? -3.889 19.531 -1.695 1 97.94 116 LEU B O 1
ATOM 2001 N N . ASN B 1 117 ? -1.816 18.969 -2.199 1 98.19 117 ASN B N 1
ATOM 2002 C CA . ASN B 1 117 ? -2.234 18.062 -3.264 1 98.19 117 ASN B CA 1
ATOM 2003 C C . ASN B 1 117 ? -3.064 16.906 -2.719 1 98.19 117 ASN B C 1
ATOM 2005 O O . ASN B 1 117 ? -4.094 16.547 -3.297 1 98.19 117 ASN B O 1
ATOM 2009 N N . LEU B 1 118 ? -2.588 16.359 -1.635 1 98.38 118 LEU B N 1
ATOM 2010 C CA . LEU B 1 118 ? -3.324 15.258 -1.017 1 98.38 118 LEU B CA 1
ATOM 2011 C C . LEU B 1 118 ? -4.676 15.734 -0.497 1 98.38 118 LEU B C 1
ATOM 2013 O O . LEU B 1 118 ? -5.672 15.016 -0.604 1 98.38 118 LEU B O 1
ATOM 2017 N N . ALA B 1 119 ? -4.684 16.891 0.104 1 98.38 119 ALA B N 1
ATOM 2018 C CA . ALA B 1 119 ? -5.949 17.438 0.574 1 98.38 119 ALA B CA 1
ATOM 2019 C C . ALA B 1 119 ? -6.949 17.578 -0.571 1 98.38 119 ALA B C 1
ATOM 2021 O O . ALA B 1 119 ? -8.133 17.266 -0.414 1 98.38 119 ALA B O 1
ATOM 2022 N N . GLU B 1 120 ? -6.465 18.094 -1.637 1 98.44 120 GLU B N 1
ATOM 2023 C CA . GLU B 1 120 ? -7.32 18.203 -2.814 1 98.44 120 GLU B CA 1
ATOM 2024 C C . GLU B 1 120 ? -7.863 16.844 -3.232 1 98.44 120 GLU B C 1
ATOM 2026 O O . GLU B 1 120 ? -9.062 16.703 -3.498 1 98.44 120 GLU B O 1
ATOM 2031 N N . GLN B 1 121 ? -7.035 15.883 -3.297 1 98.19 121 GLN B N 1
ATOM 2032 C CA . GLN B 1 121 ? -7.449 14.523 -3.652 1 98.19 121 GLN B CA 1
ATOM 2033 C C . GLN B 1 121 ? -8.469 13.984 -2.652 1 98.19 121 GLN B C 1
ATOM 2035 O O . GLN B 1 121 ? -9.422 13.312 -3.037 1 98.19 121 GLN B O 1
ATOM 2040 N N . ALA B 1 122 ? -8.227 14.219 -1.377 1 98.62 122 ALA B N 1
ATOM 2041 C CA . ALA B 1 122 ? -9.164 13.773 -0.346 1 98.62 122 ALA B CA 1
ATOM 2042 C C . ALA B 1 122 ? -10.539 14.406 -0.543 1 98.62 122 ALA B C 1
ATOM 2044 O O . ALA B 1 122 ? -11.562 13.727 -0.462 1 98.62 122 ALA B O 1
ATOM 2045 N N . ARG B 1 123 ? -10.508 15.656 -0.739 1 97.94 123 ARG B N 1
ATOM 2046 C CA . ARG B 1 123 ? -11.773 16.344 -0.959 1 97.94 123 ARG B CA 1
ATOM 2047 C C . ARG B 1 123 ? -12.484 15.805 -2.197 1 97.94 123 ARG B C 1
ATOM 2049 O O . ARG B 1 123 ? -13.703 15.625 -2.195 1 97.94 123 ARG B O 1
ATOM 2056 N N . ASP B 1 124 ? -11.797 15.617 -3.305 1 97.38 124 ASP B N 1
ATOM 2057 C CA . ASP B 1 124 ? -12.375 15 -4.496 1 97.38 124 ASP B CA 1
ATOM 2058 C C . ASP B 1 124 ? -12.992 13.641 -4.168 1 97.38 124 ASP B C 1
ATOM 2060 O O . ASP B 1 124 ? -14.109 13.344 -4.586 1 97.38 124 ASP B O 1
ATOM 2064 N N . TRP B 1 125 ? -12.273 12.883 -3.475 1 98.06 125 TRP B N 1
ATOM 2065 C CA . TRP B 1 125 ? -12.758 11.547 -3.111 1 98.06 125 TRP B CA 1
ATOM 2066 C C . TRP B 1 125 ? -14.039 11.641 -2.293 1 98.06 125 TRP B C 1
ATOM 2068 O O . TRP B 1 125 ? -14.953 10.836 -2.479 1 98.06 125 TRP B O 1
ATOM 2078 N N . ARG B 1 126 ? -14.125 12.586 -1.38 1 97.06 126 ARG B N 1
ATOM 2079 C CA . ARG B 1 126 ? -15.297 12.742 -0.522 1 97.06 126 ARG B CA 1
ATOM 2080 C C . ARG B 1 126 ? -16.547 13.055 -1.346 1 97.06 126 ARG B C 1
ATOM 2082 O O . ARG B 1 126 ? -17.672 12.828 -0.895 1 97.06 126 ARG B O 1
ATOM 2089 N N . THR B 1 127 ? -16.297 13.562 -2.514 1 95.75 127 THR B N 1
ATOM 2090 C CA . THR B 1 127 ? -17.422 13.922 -3.373 1 95.75 127 THR B CA 1
ATOM 2091 C C . THR B 1 127 ? -17.938 12.703 -4.133 1 95.75 127 THR B C 1
ATOM 2093 O O . THR B 1 127 ? -19.156 12.5 -4.246 1 95.75 127 THR B O 1
ATOM 2096 N N . ASP B 1 128 ? -17.062 11.867 -4.578 1 96.12 128 ASP B N 1
ATOM 2097 C CA . ASP B 1 128 ? -17.547 10.828 -5.48 1 96.12 128 ASP B CA 1
ATOM 2098 C C . ASP B 1 128 ? -17.031 9.453 -5.074 1 96.12 128 ASP B C 1
ATOM 2100 O O . ASP B 1 128 ? -17.516 8.43 -5.566 1 96.12 128 ASP B O 1
ATOM 2104 N N . HIS B 1 129 ? -16.031 9.352 -4.184 1 96.94 129 HIS B N 1
ATOM 2105 C CA . HIS B 1 129 ? -15.469 8.125 -3.635 1 96.94 129 HIS B CA 1
ATOM 2106 C C . HIS B 1 129 ? -14.938 7.223 -4.738 1 96.94 129 HIS B C 1
ATOM 2108 O O . HIS B 1 129 ? -15 5.996 -4.633 1 96.94 129 HIS B O 1
ATOM 2114 N N . PHE B 1 130 ? -14.555 7.812 -5.848 1 95.25 130 PHE B N 1
ATOM 2115 C CA . PHE B 1 130 ? -14.062 7.145 -7.047 1 95.25 130 PHE B CA 1
ATOM 2116 C C . PHE B 1 130 ? -15.188 6.41 -7.762 1 95.25 130 PHE B C 1
ATOM 2118 O O . PHE B 1 130 ? -14.938 5.484 -8.539 1 95.25 130 PHE B O 1
ATOM 2125 N N . LEU B 1 131 ? -16.453 6.566 -7.449 1 94.12 131 LEU B N 1
ATOM 2126 C CA . LEU B 1 131 ? -17.578 5.809 -7.984 1 94.12 131 LEU B CA 1
ATOM 2127 C C . LEU B 1 131 ? -18.281 6.59 -9.086 1 94.12 131 LEU B C 1
ATOM 2129 O O . LEU B 1 131 ? -19.141 6.047 -9.789 1 94.12 131 LEU B O 1
ATOM 2133 N N . GLY B 1 132 ? -17.75 7.551 -9.727 1 75.5 132 GLY B N 1
ATOM 2134 C CA . GLY B 1 132 ? -18.375 8.344 -10.773 1 75.5 132 GLY B CA 1
ATOM 2135 C C . GLY B 1 132 ? -19.875 8.469 -10.602 1 75.5 132 GLY B C 1
ATOM 2136 O O . GLY B 1 132 ? -20.484 7.727 -9.82 1 75.5 132 GLY B O 1
ATOM 2137 N N . ASP B 1 133 ? -20.578 9.594 -10.938 1 57.81 133 ASP B N 1
ATOM 2138 C CA . ASP B 1 133 ? -22 9.734 -11.188 1 57.81 133 ASP B CA 1
ATOM 2139 C C . ASP B 1 133 ? -22.422 8.93 -12.406 1 57.81 133 ASP B C 1
ATOM 2141 O O . ASP B 1 133 ? -21.625 8.711 -13.32 1 57.81 133 ASP B O 1
#